Protein AF-A0A226EAI6-F1 (afdb_monomer_lite)

pLDDT: mean 79.26, std 20.8, range [24.98, 97.44]

Foldseek 3Di:
DDDDDCPDPVPPPPPDDDDDDPDDDDPFDFDPAFDEFQDFDDQPGHHRAPQWGQDPRGTHHHPQWDWFDDDPDTHTHGQAAWAFEEEEQAPQLKHADCVQVPDPPQDQQLAPGPGIDHLLSVLVNVLCVVNVRHDNHGYHYFHDCFDWDVVDVVIATDDGPQNCQQVVVGAKYRDFDWVVNVVPVVSVVFWDWAPFLDAAPVVRITGTIIGGPPHPNRSSRNVSSVVCVVVCVSVVSCCCRQPVVVVRDDPVSHPDDGHPPDDDDDD

Organism: Folsomia candida (NCBI:txid158441)

Structure (mmCIF, N/CA/C/O backbone):
data_AF-A0A226EAI6-F1
#
_entry.id   AF-A0A226EAI6-F1
#
loop_
_atom_site.group_PDB
_atom_site.id
_atom_site.type_symbol
_atom_site.label_atom_id
_atom_site.label_alt_id
_atom_site.label_comp_id
_atom_site.label_asym_id
_atom_site.label_entity_id
_atom_site.label_seq_id
_atom_site.pdbx_PDB_ins_code
_atom_site.Cartn_x
_atom_site.Cartn_y
_atom_site.Cartn_z
_atom_site.occupancy
_atom_site.B_iso_or_equiv
_atom_site.auth_seq_id
_atom_site.auth_comp_id
_atom_site.auth_asym_id
_atom_site.auth_atom_id
_atom_site.pdbx_PDB_model_num
ATOM 1 N N . MET A 1 1 ? 20.205 -29.102 22.471 1.00 30.33 1 MET A N 1
ATOM 2 C CA . MET A 1 1 ? 20.890 -27.811 22.258 1.00 30.33 1 MET A CA 1
ATOM 3 C C . MET A 1 1 ? 19.905 -26.909 21.544 1.00 30.33 1 MET A C 1
ATOM 5 O O . MET A 1 1 ? 19.636 -27.092 20.364 1.00 30.33 1 MET A O 1
ATOM 9 N N . GLU A 1 2 ? 19.236 -26.077 22.331 1.00 27.36 2 GLU A N 1
ATOM 10 C CA . GLU A 1 2 ? 18.160 -25.187 21.911 1.00 27.36 2 GLU A CA 1
ATOM 11 C C . GLU A 1 2 ? 18.764 -24.004 21.153 1.00 27.36 2 GLU A C 1
ATOM 13 O O . GLU A 1 2 ? 19.526 -23.221 21.717 1.00 27.36 2 GLU A O 1
ATOM 18 N N . HIS A 1 3 ? 18.457 -23.878 19.863 1.00 25.17 3 HIS A N 1
ATOM 19 C CA . HIS A 1 3 ? 18.824 -22.685 19.112 1.00 25.17 3 HIS A CA 1
ATOM 20 C C . HIS A 1 3 ? 17.727 -21.641 19.282 1.00 25.17 3 HIS A C 1
ATOM 22 O O . HIS A 1 3 ? 16.659 -21.711 18.675 1.00 25.17 3 HIS A O 1
ATOM 28 N N . PHE A 1 4 ? 18.026 -20.687 20.162 1.00 24.98 4 PHE A N 1
ATOM 29 C CA . PHE A 1 4 ? 17.274 -19.465 20.369 1.00 24.98 4 PHE A CA 1
ATOM 30 C C . PHE A 1 4 ? 17.066 -18.727 19.047 1.00 24.98 4 PHE A C 1
ATOM 32 O O . PHE A 1 4 ? 18.003 -18.405 18.317 1.00 24.98 4 PHE A O 1
ATOM 39 N N . ILE A 1 5 ? 15.802 -18.425 18.782 1.00 29.22 5 ILE A N 1
ATOM 40 C CA . ILE A 1 5 ? 15.377 -17.467 17.779 1.00 29.22 5 ILE A CA 1
ATOM 41 C C . ILE A 1 5 ? 15.732 -16.075 18.312 1.00 29.22 5 ILE A C 1
ATOM 43 O O . ILE A 1 5 ? 14.998 -15.496 19.108 1.00 29.22 5 ILE A O 1
ATOM 47 N N . THR A 1 6 ? 16.859 -15.519 17.882 1.00 25.62 6 THR A N 1
ATOM 48 C CA . THR A 1 6 ? 17.166 -14.096 18.061 1.00 25.62 6 THR A CA 1
ATOM 49 C C . THR A 1 6 ? 16.571 -13.303 16.896 1.00 25.62 6 THR A C 1
ATOM 51 O O . THR A 1 6 ? 17.269 -12.892 15.974 1.00 25.62 6 THR A O 1
ATOM 54 N N . PHE A 1 7 ? 15.254 -13.067 16.924 1.00 36.88 7 PHE A N 1
ATOM 55 C CA . PHE A 1 7 ? 14.676 -11.960 16.157 1.00 36.88 7 PHE A CA 1
ATOM 56 C C . PHE A 1 7 ? 14.885 -10.688 16.967 1.00 36.88 7 PHE A C 1
ATOM 58 O O . PHE A 1 7 ? 14.304 -10.505 18.034 1.00 36.88 7 PHE A O 1
ATOM 65 N N . SER A 1 8 ? 15.797 -9.855 16.474 1.00 30.98 8 SER A N 1
ATOM 66 C CA . SER A 1 8 ? 16.205 -8.607 17.100 1.00 30.98 8 SER A CA 1
ATOM 67 C C . SER A 1 8 ? 14.991 -7.764 17.502 1.00 30.98 8 SER A C 1
ATOM 69 O O . SER A 1 8 ? 14.222 -7.288 16.669 1.00 30.98 8 SER A O 1
ATOM 71 N N . THR A 1 9 ? 14.872 -7.541 18.805 1.00 28.88 9 THR A N 1
ATOM 72 C CA . THR A 1 9 ? 13.974 -6.624 19.519 1.00 28.88 9 THR A CA 1
ATOM 73 C C . THR A 1 9 ? 14.183 -5.142 19.158 1.00 28.88 9 THR A C 1
ATOM 75 O O . THR A 1 9 ? 13.641 -4.255 19.812 1.00 28.88 9 THR A O 1
ATOM 78 N N . VAL A 1 10 ? 14.906 -4.840 18.076 1.00 29.89 10 VAL A N 1
ATOM 79 C CA . VAL A 1 10 ? 15.193 -3.483 17.575 1.00 29.89 10 VAL A CA 1
ATOM 80 C C . VAL A 1 10 ? 14.072 -2.951 16.656 1.00 29.89 10 VAL A C 1
ATOM 82 O O . VAL A 1 10 ? 14.220 -1.937 15.988 1.00 29.89 10 VAL A O 1
ATOM 85 N N . PHE A 1 11 ? 12.891 -3.576 16.652 1.00 35.66 11 PHE A N 1
ATOM 86 C CA . PHE A 1 11 ? 11.717 -3.063 15.928 1.00 35.66 11 PHE A CA 1
ATOM 87 C C . PHE A 1 11 ? 11.021 -1.870 16.613 1.00 35.66 11 PHE A C 1
ATOM 89 O O . PHE A 1 11 ? 10.178 -1.224 15.996 1.00 35.66 11 PHE A O 1
ATOM 96 N N . LEU A 1 12 ? 11.363 -1.549 17.867 1.00 30.58 12 LEU A N 1
ATOM 97 C CA . LEU A 1 12 ? 10.628 -0.562 18.674 1.00 30.58 12 LEU A CA 1
ATOM 98 C C . LEU A 1 12 ? 11.310 0.809 18.844 1.00 30.58 12 LEU A C 1
ATOM 100 O O . LEU A 1 12 ? 10.684 1.704 19.400 1.00 30.58 12 LEU A O 1
ATOM 104 N N . LEU A 1 13 ? 12.548 1.016 18.372 1.00 26.67 13 LEU A N 1
ATOM 105 C CA . LEU A 1 13 ? 13.331 2.218 18.729 1.00 26.67 13 LEU A CA 1
ATOM 106 C C . LEU A 1 13 ? 13.672 3.190 17.583 1.00 26.67 13 LEU A C 1
ATOM 108 O O . LEU A 1 13 ? 14.304 4.205 17.847 1.00 26.67 13 LEU A O 1
ATOM 112 N N . ILE A 1 14 ? 13.216 2.964 16.342 1.00 31.98 14 ILE A N 1
ATOM 113 C CA . ILE A 1 14 ? 13.466 3.898 15.211 1.00 31.98 14 ILE A CA 1
ATOM 114 C C . ILE A 1 14 ? 12.216 4.727 14.831 1.00 31.98 14 ILE A C 1
ATOM 116 O O . ILE A 1 14 ? 12.216 5.463 13.854 1.00 31.98 14 ILE A O 1
ATOM 120 N N . PHE A 1 15 ? 11.149 4.695 15.633 1.00 34.84 15 PHE A N 1
ATOM 121 C CA . PHE A 1 15 ? 10.010 5.614 15.479 1.00 34.84 15 PHE A CA 1
ATOM 122 C C . PHE A 1 15 ? 9.953 6.619 16.629 1.00 34.84 15 PHE A C 1
ATOM 124 O O . PHE A 1 15 ? 8.983 6.705 17.378 1.00 34.84 15 PHE A O 1
ATOM 131 N N . GLY A 1 16 ? 11.028 7.391 16.768 1.00 28.22 16 GLY A N 1
ATOM 132 C CA . GLY A 1 16 ? 11.035 8.627 17.532 1.00 28.22 16 GLY A CA 1
ATOM 133 C C . GLY A 1 16 ? 11.386 9.782 16.605 1.00 28.22 16 GLY A C 1
ATOM 134 O O . GLY A 1 16 ? 12.533 9.860 16.188 1.00 28.22 16 GLY A O 1
ATOM 135 N N . LEU A 1 17 ? 10.415 10.683 16.380 1.00 32.59 17 LEU A N 1
ATOM 136 C CA . LEU A 1 17 ? 10.585 12.052 15.854 1.00 32.59 17 LEU A CA 1
ATOM 137 C C . LEU A 1 17 ? 10.930 12.089 14.342 1.00 32.59 17 LEU A C 1
ATOM 139 O O . LEU A 1 17 ? 11.822 11.402 13.886 1.00 32.59 17 LEU A O 1
ATOM 143 N N . GLN A 1 18 ? 10.291 12.838 13.448 1.00 29.86 18 GLN A N 1
ATOM 144 C CA . GLN A 1 18 ? 9.511 14.063 13.538 1.00 29.86 18 GLN A CA 1
ATOM 145 C C . GLN A 1 18 ? 8.450 14.012 12.424 1.00 29.86 18 GLN A C 1
ATOM 147 O O . GLN A 1 18 ? 8.785 13.848 11.255 1.00 29.86 18 GLN A O 1
ATOM 152 N N . TYR A 1 19 ? 7.176 14.175 12.769 1.00 31.11 19 TYR A N 1
ATOM 153 C CA . TYR A 1 19 ? 6.174 14.627 11.805 1.00 31.11 19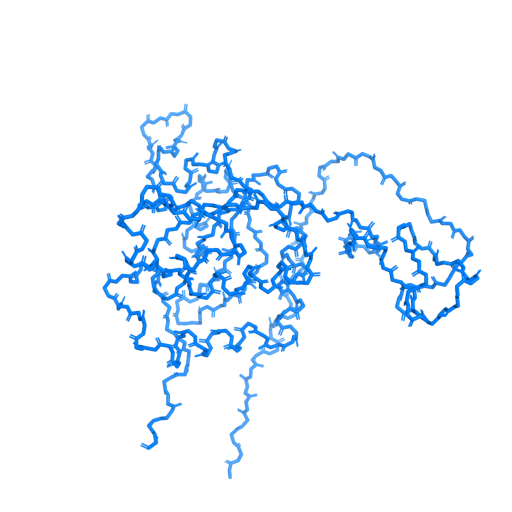 TYR A CA 1
ATOM 154 C C . TYR A 1 19 ? 5.760 16.027 12.245 1.00 31.11 19 TYR A C 1
ATOM 156 O O . TYR A 1 19 ? 4.926 16.190 13.138 1.00 31.11 19 TYR A O 1
ATOM 164 N N . GLU A 1 20 ? 6.415 17.035 11.669 1.00 27.14 20 GLU A N 1
ATOM 165 C CA . GLU A 1 20 ? 5.961 18.418 11.758 1.00 27.14 20 GLU A CA 1
ATOM 166 C C . GLU A 1 20 ? 4.639 18.539 10.999 1.00 27.14 20 GLU A C 1
ATOM 168 O O . GLU A 1 20 ? 4.519 18.219 9.816 1.00 27.14 20 GLU A O 1
ATOM 173 N N . ALA A 1 21 ? 3.610 18.940 11.736 1.00 28.70 21 ALA A N 1
ATOM 174 C CA . ALA A 1 21 ? 2.286 19.191 11.213 1.00 28.70 21 ALA A CA 1
ATOM 175 C C . ALA A 1 21 ? 2.267 20.552 10.502 1.00 28.70 21 ALA A C 1
ATOM 177 O O . ALA A 1 21 ? 2.277 21.586 11.165 1.00 28.70 21 ALA A O 1
ATOM 178 N N . ALA A 1 22 ? 2.151 20.558 9.174 1.00 27.50 22 ALA A N 1
ATOM 179 C CA . ALA A 1 22 ? 1.562 21.688 8.458 1.00 27.50 22 ALA A CA 1
ATOM 180 C C . ALA A 1 22 ? 0.027 21.530 8.489 1.00 27.50 22 ALA A C 1
ATOM 182 O O . ALA A 1 22 ? -0.506 20.443 8.266 1.00 27.50 22 ALA A O 1
ATOM 183 N N . GLY A 1 23 ? -0.667 22.584 8.920 1.00 27.70 23 GLY A N 1
ATOM 184 C CA . GLY A 1 23 ? -2.014 22.524 9.486 1.00 27.70 23 GLY A CA 1
ATOM 185 C C . GLY A 1 23 ? -3.193 22.423 8.512 1.00 27.70 23 GLY A C 1
ATOM 186 O O . GLY A 1 23 ? -3.109 22.784 7.348 1.00 27.70 23 GLY A O 1
ATOM 187 N N . SER A 1 24 ? -4.333 22.001 9.067 1.00 28.77 24 SER A N 1
ATOM 188 C CA . SER A 1 24 ? -5.682 22.488 8.739 1.00 28.77 24 SER A CA 1
ATOM 189 C C . SER A 1 24 ? -6.649 22.048 9.862 1.00 28.77 24 SER A C 1
ATOM 191 O O . SER A 1 24 ? -6.391 21.015 10.503 1.00 28.77 24 SER A O 1
ATOM 193 N N . PRO A 1 25 ? -7.684 22.841 10.214 1.00 37.97 25 PRO A N 1
ATOM 194 C CA . PRO A 1 25 ? -8.327 22.791 11.515 1.00 37.97 25 PRO A CA 1
ATOM 195 C C . PRO A 1 25 ? -9.525 21.845 11.498 1.00 37.97 25 PRO A C 1
ATOM 197 O O . PRO A 1 25 ? -10.523 22.109 10.852 1.00 37.97 25 PRO A O 1
ATOM 200 N N . ASN A 1 26 ? -9.453 20.787 12.297 1.00 34.00 26 ASN A N 1
ATOM 201 C CA . ASN A 1 26 ? -10.629 20.196 12.925 1.00 34.00 26 ASN A CA 1
ATOM 202 C C . ASN A 1 26 ? -10.200 19.800 14.337 1.00 34.00 26 ASN A C 1
ATOM 204 O O . ASN A 1 26 ? -9.589 18.753 14.558 1.00 34.00 26 ASN A O 1
ATOM 208 N N . LYS A 1 27 ? -10.426 20.710 15.294 1.00 36.16 27 LYS A N 1
ATOM 209 C CA . LYS A 1 27 ? -10.322 20.403 16.724 1.00 36.16 27 LYS A CA 1
ATOM 210 C C . LYS A 1 27 ? -11.382 19.345 17.024 1.00 36.16 27 LYS A C 1
ATOM 212 O O . LYS A 1 27 ? -12.566 19.658 17.029 1.00 36.16 27 LYS A O 1
ATOM 217 N N . ALA A 1 28 ? -10.957 18.110 17.266 1.00 40.62 28 ALA A N 1
ATOM 218 C CA . ALA A 1 28 ? -11.823 17.100 17.853 1.00 40.62 28 ALA A CA 1
ATOM 219 C C . ALA A 1 28 ? -12.162 17.527 19.289 1.00 40.62 28 ALA A C 1
ATOM 221 O O . ALA A 1 28 ? -11.278 17.711 20.128 1.00 40.62 28 ALA A O 1
ATOM 222 N N . THR A 1 29 ? -13.447 17.733 19.554 1.00 43.38 29 THR A N 1
ATOM 223 C CA . THR A 1 29 ? -13.981 18.078 20.870 1.00 43.38 29 THR A CA 1
ATOM 224 C C . THR A 1 29 ? -14.086 16.800 21.699 1.00 43.38 29 THR A C 1
ATOM 226 O O . THR A 1 29 ? -14.886 15.918 21.392 1.00 43.38 29 THR A O 1
ATOM 229 N N . VAL A 1 30 ? -13.282 16.686 22.758 1.00 50.69 30 VAL A N 1
ATOM 230 C CA . VAL A 1 30 ? -13.501 15.685 23.811 1.00 50.69 30 VAL A CA 1
ATOM 231 C C . VAL A 1 30 ? -14.852 15.998 24.448 1.00 50.69 30 VAL A C 1
ATOM 233 O O . VAL A 1 30 ? -15.017 17.063 25.042 1.00 50.69 30 VAL A O 1
ATOM 236 N N . THR A 1 31 ? -15.835 15.105 24.332 1.00 50.84 31 THR A N 1
ATOM 237 C CA . THR A 1 31 ? -17.042 15.228 25.153 1.00 50.84 31 THR A CA 1
ATOM 238 C C . THR A 1 31 ? -16.723 14.657 26.528 1.00 50.84 31 THR A C 1
ATOM 240 O O . THR A 1 31 ? -16.490 13.456 26.648 1.00 50.84 31 THR A O 1
ATOM 243 N N . ASN A 1 32 ? -16.668 15.503 27.558 1.00 51.69 32 ASN A N 1
ATOM 244 C CA . ASN A 1 32 ? -16.527 15.041 28.940 1.00 51.69 32 ASN A CA 1
ATOM 245 C C . ASN A 1 32 ? -17.659 14.045 29.271 1.00 51.69 32 ASN A C 1
ATOM 247 O O . ASN A 1 32 ? -18.829 14.362 29.058 1.00 51.69 32 ASN A O 1
ATOM 251 N N . GLY A 1 33 ? -17.299 12.856 29.772 1.00 67.06 33 GLY A N 1
ATOM 252 C CA . GLY A 1 33 ? -18.226 11.784 30.166 1.00 67.06 33 GLY A CA 1
ATOM 253 C C . GLY A 1 33 ? -18.541 10.774 29.052 1.00 67.06 33 GLY A C 1
ATOM 254 O O . GLY A 1 33 ? -19.491 10.957 28.292 1.00 67.06 33 GLY A O 1
ATOM 255 N N . GLY A 1 34 ? -17.761 9.689 28.977 1.00 81.56 34 GLY A N 1
ATOM 256 C CA . GLY A 1 34 ? -18.007 8.544 28.095 1.00 81.56 34 GLY A CA 1
ATOM 257 C C . GLY A 1 34 ? -17.008 7.404 28.321 1.00 81.56 34 GLY A C 1
ATOM 258 O O . GLY A 1 34 ? -15.951 7.624 28.914 1.00 81.56 34 GLY A O 1
ATOM 259 N N . ILE A 1 35 ? -17.347 6.202 27.851 1.00 86.31 35 ILE A N 1
ATOM 260 C CA . ILE A 1 35 ? -16.508 4.996 27.945 1.00 86.31 35 ILE A CA 1
ATOM 261 C C . ILE A 1 35 ? -15.336 5.100 26.957 1.00 86.31 35 ILE A C 1
ATOM 263 O O . ILE A 1 35 ? -15.514 5.533 25.812 1.00 86.31 35 ILE A O 1
ATOM 267 N N . ASP A 1 36 ? -14.131 4.753 27.415 1.00 87.38 36 ASP A N 1
ATOM 268 C CA . ASP A 1 36 ? -12.907 4.810 26.612 1.00 87.38 36 ASP A CA 1
ATOM 269 C C . ASP A 1 36 ? -12.913 3.792 25.452 1.00 87.38 36 ASP A C 1
ATOM 271 O O . ASP A 1 36 ? -13.692 2.840 25.411 1.00 87.38 36 ASP A O 1
ATOM 275 N N . TYR A 1 37 ? -12.059 4.021 24.453 1.00 86.44 37 TYR A N 1
ATOM 276 C CA . TYR A 1 37 ? -11.940 3.123 23.303 1.00 86.44 37 TYR A CA 1
ATOM 277 C C . TYR A 1 37 ? -11.461 1.732 23.738 1.00 86.44 37 TYR A C 1
ATOM 279 O O . TYR A 1 37 ? -10.566 1.623 24.572 1.00 86.44 37 TYR A O 1
ATOM 287 N N . ASN A 1 38 ? -11.999 0.684 23.111 1.00 88.94 38 ASN A N 1
ATOM 288 C CA . ASN A 1 38 ? -11.734 -0.725 23.406 1.00 88.94 38 ASN A CA 1
ATOM 289 C C . ASN A 1 38 ? -12.187 -1.192 24.807 1.00 88.94 38 ASN A C 1
ATOM 291 O O . ASN A 1 38 ? -11.904 -2.324 25.194 1.00 88.94 38 ASN A O 1
ATOM 295 N N . GLU A 1 39 ? -12.928 -0.358 25.540 1.00 91.69 39 GLU A N 1
ATOM 296 C CA . GLU A 1 39 ? -13.562 -0.734 26.803 1.00 91.69 39 GLU A CA 1
ATOM 297 C C . GLU A 1 39 ? -14.986 -1.258 26.587 1.00 91.69 39 GLU A C 1
ATOM 299 O O . GLU A 1 39 ? -15.643 -0.966 25.580 1.00 91.69 39 GLU A O 1
ATOM 304 N N . ARG A 1 40 ? -15.464 -2.059 27.547 1.00 93.94 40 ARG A N 1
ATOM 305 C CA . ARG A 1 40 ? -16.801 -2.669 27.499 1.00 93.94 40 ARG A CA 1
ATOM 306 C C . ARG A 1 40 ? -17.897 -1.618 27.610 1.00 93.94 40 ARG A C 1
ATOM 308 O O . ARG A 1 40 ? -17.808 -0.716 28.435 1.00 93.94 40 ARG A O 1
ATOM 315 N N . CYS A 1 41 ? -18.962 -1.796 26.843 1.00 93.81 41 CYS A N 1
ATOM 316 C CA . CYS A 1 41 ? -20.117 -0.909 26.818 1.00 93.81 41 CYS A CA 1
ATOM 317 C C . CYS A 1 41 ? -21.407 -1.678 26.519 1.00 93.81 41 CYS A C 1
ATOM 319 O O . CYS A 1 41 ? -21.404 -2.842 26.114 1.00 93.81 41 CYS A O 1
ATOM 321 N N . THR A 1 42 ? -22.526 -0.985 26.664 1.00 92.94 42 THR A N 1
ATOM 322 C CA . THR A 1 42 ? -23.852 -1.376 26.197 1.00 92.94 42 THR A CA 1
ATOM 323 C C . THR A 1 42 ? -24.354 -0.381 25.149 1.00 92.94 42 THR A C 1
ATOM 325 O O . THR A 1 42 ? -23.849 0.734 25.038 1.00 92.94 42 THR A O 1
ATOM 328 N N . LEU A 1 43 ? -25.397 -0.741 24.394 1.00 89.06 43 LEU A N 1
ATOM 329 C CA . LEU A 1 43 ? -25.986 0.135 23.364 1.00 89.06 43 LEU A CA 1
ATOM 330 C C . LEU A 1 43 ? -26.530 1.473 23.906 1.00 89.06 43 LEU A C 1
ATOM 332 O O . LEU A 1 43 ? -26.800 2.379 23.123 1.00 89.06 43 LEU A O 1
ATOM 336 N N . LYS A 1 44 ? -26.719 1.594 25.227 1.00 88.31 44 LYS A N 1
ATOM 337 C CA . LYS A 1 44 ? -27.159 2.831 25.890 1.00 88.31 44 LYS A CA 1
ATOM 338 C C . LYS A 1 44 ? -25.990 3.720 26.320 1.00 88.31 44 LYS A C 1
ATOM 340 O O . LYS A 1 44 ? -26.212 4.889 26.628 1.00 88.31 44 LYS A O 1
ATOM 345 N N . ASP A 1 45 ? -24.776 3.177 26.362 1.00 89.56 45 ASP A N 1
ATOM 346 C CA . ASP A 1 45 ? -23.600 3.908 26.806 1.00 89.56 45 ASP A CA 1
ATOM 347 C C . ASP A 1 45 ? -23.066 4.824 25.708 1.00 89.56 45 ASP A C 1
ATOM 349 O O . ASP A 1 45 ? -23.081 4.509 24.515 1.00 89.56 45 ASP A O 1
ATOM 353 N N . LYS A 1 46 ? -22.537 5.971 26.132 1.00 90.38 46 LYS A N 1
ATOM 354 C CA . LYS A 1 46 ? -21.861 6.909 25.244 1.00 90.38 46 LYS A CA 1
ATOM 355 C C . LYS A 1 46 ? -20.364 6.619 25.238 1.00 90.38 46 LYS A C 1
ATOM 357 O O . LYS A 1 46 ? -19.712 6.687 26.279 1.00 90.38 46 LYS A O 1
ATOM 362 N N . CYS A 1 47 ? -19.808 6.357 24.062 1.00 89.50 47 CYS A N 1
ATOM 363 C CA . CYS A 1 47 ? -18.363 6.271 23.887 1.00 89.50 47 CYS A CA 1
ATOM 364 C C . CYS A 1 47 ? -17.743 7.677 23.852 1.00 89.50 47 CYS A C 1
ATOM 366 O O . CYS A 1 47 ? -18.335 8.631 23.343 1.00 89.50 47 CYS A O 1
ATOM 368 N N . LYS A 1 48 ? -16.555 7.816 24.442 1.00 87.44 48 LYS A N 1
ATOM 369 C CA . LYS A 1 48 ? -15.905 9.106 24.724 1.00 87.44 48 LYS A CA 1
ATOM 370 C C . LYS A 1 48 ? -15.457 9.871 23.477 1.00 87.44 48 LYS A C 1
ATOM 372 O O . LYS A 1 48 ? -15.386 11.100 23.507 1.00 87.44 48 LYS A O 1
ATOM 377 N N . TYR A 1 49 ? -15.114 9.158 22.406 1.00 84.38 49 TYR A N 1
ATOM 378 C CA . TYR A 1 49 ? -14.461 9.725 21.226 1.00 84.38 49 TYR A CA 1
ATOM 379 C C . TYR A 1 49 ? -15.447 9.955 20.076 1.00 84.38 49 TYR A C 1
ATOM 381 O O . TYR A 1 49 ? -16.415 9.218 19.894 1.00 84.38 49 TYR A O 1
ATOM 389 N N . THR A 1 50 ? -15.196 10.974 19.259 1.00 86.25 50 THR A N 1
ATOM 390 C CA . THR A 1 50 ? -15.997 11.236 18.056 1.00 86.25 50 THR A CA 1
ATOM 391 C C . THR A 1 50 ? -15.935 10.042 17.100 1.00 86.25 50 THR A C 1
ATOM 393 O O . THR A 1 50 ? -14.900 9.380 17.008 1.00 86.25 50 THR A O 1
ATOM 396 N N . ASN A 1 51 ? -17.040 9.767 16.399 1.00 90.88 51 ASN A N 1
ATOM 397 C CA . ASN A 1 51 ? -17.186 8.635 15.474 1.00 90.88 51 ASN A CA 1
ATOM 398 C C . ASN A 1 51 ? -16.915 7.266 16.125 1.00 90.88 51 ASN A C 1
ATOM 400 O O . ASN A 1 51 ? -16.463 6.333 15.462 1.00 90.88 51 ASN A O 1
ATOM 404 N N . THR A 1 52 ? -17.189 7.140 17.428 1.00 91.25 52 THR A N 1
ATOM 405 C CA . THR A 1 52 ? -17.227 5.851 18.127 1.00 91.25 52 THR A CA 1
ATOM 406 C C . THR A 1 52 ? -18.641 5.500 18.563 1.00 91.25 52 THR A C 1
ATOM 408 O O . THR A 1 52 ? -19.482 6.371 18.790 1.00 91.25 52 THR A O 1
ATOM 411 N N . SER A 1 53 ? -18.911 4.205 18.668 1.00 92.94 53 SER A N 1
ATOM 412 C CA . SER A 1 53 ? -20.169 3.663 19.176 1.00 92.94 53 SER A CA 1
ATOM 413 C C . SER A 1 53 ? -19.929 2.323 19.856 1.00 92.94 53 SER A C 1
ATOM 415 O O . SER A 1 53 ? -18.915 1.668 19.609 1.00 92.94 53 SER A O 1
ATOM 417 N N . CYS A 1 54 ? -20.880 1.902 20.688 1.00 93.44 54 CYS A N 1
ATOM 418 C CA . CYS A 1 54 ? -20.857 0.563 21.246 1.00 93.44 54 CYS A CA 1
ATOM 419 C C . CYS A 1 54 ? -21.236 -0.458 20.169 1.00 93.44 54 CYS A C 1
ATOM 421 O O . CYS A 1 54 ? -22.392 -0.516 19.752 1.00 93.44 54 CYS A O 1
ATOM 423 N N . ILE A 1 55 ? -20.266 -1.239 19.702 1.00 92.62 55 ILE A N 1
ATOM 424 C CA . ILE A 1 55 ? -20.452 -2.274 18.679 1.00 92.62 55 ILE A CA 1
ATOM 425 C C . ILE A 1 55 ? -19.933 -3.575 19.278 1.00 92.62 55 ILE A C 1
ATOM 427 O O . ILE A 1 55 ? -18.810 -3.610 19.778 1.00 92.62 55 ILE A O 1
ATOM 431 N N . ASP A 1 56 ? -20.759 -4.619 19.271 1.00 93.69 56 ASP A N 1
ATOM 432 C CA . ASP A 1 56 ? -20.442 -5.927 19.864 1.00 93.69 56 ASP A CA 1
ATOM 433 C C . ASP A 1 56 ? -19.991 -5.846 21.336 1.00 93.69 56 ASP A C 1
ATOM 435 O O . ASP A 1 56 ? -19.136 -6.597 21.801 1.00 93.69 56 ASP A O 1
ATOM 439 N N . GLY A 1 57 ? -20.574 -4.905 22.088 1.00 93.56 57 GLY A N 1
ATOM 440 C CA . GLY A 1 57 ? -20.295 -4.707 23.512 1.00 93.56 57 GLY A CA 1
ATOM 441 C C . GLY A 1 57 ? -18.977 -3.990 23.819 1.00 93.56 57 GLY A C 1
ATOM 442 O O . GLY A 1 57 ? -18.551 -3.989 24.975 1.00 93.56 57 GLY A O 1
ATOM 443 N N . ILE A 1 58 ? -18.324 -3.389 22.818 1.00 94.38 58 ILE A N 1
ATOM 444 C CA . ILE A 1 58 ? -17.066 -2.647 22.973 1.00 94.38 58 ILE A CA 1
ATOM 445 C C . ILE A 1 58 ? -17.167 -1.276 22.291 1.00 94.38 58 ILE A C 1
ATOM 447 O O . ILE A 1 58 ? -17.741 -1.143 21.208 1.00 94.38 58 ILE A O 1
ATOM 451 N N . CYS A 1 59 ? -16.613 -0.238 22.922 1.00 91.25 59 CYS A N 1
ATOM 452 C CA . CYS A 1 59 ? -16.516 1.085 22.314 1.00 91.25 59 CYS A CA 1
ATOM 453 C C . CYS A 1 59 ? -15.457 1.073 21.211 1.00 91.25 59 CYS A C 1
ATOM 455 O O . CYS A 1 59 ? -14.260 1.020 21.489 1.00 91.25 59 CYS A O 1
ATOM 457 N N . GLN A 1 60 ? -15.891 1.145 19.955 1.00 92.50 60 GLN A N 1
ATOM 458 C CA . GLN A 1 60 ? -15.003 1.117 18.793 1.00 92.50 60 GLN A CA 1
ATOM 459 C C . GLN A 1 60 ? -15.439 2.105 17.706 1.00 92.50 60 GLN A C 1
ATOM 461 O O . GLN A 1 60 ? -16.478 2.758 17.832 1.00 92.50 60 GLN A O 1
ATOM 466 N N . CYS A 1 61 ? -14.614 2.282 16.669 1.00 91.88 61 CYS A N 1
ATOM 467 C CA . CYS A 1 61 ? -14.928 3.197 15.575 1.00 91.88 61 CYS A CA 1
ATOM 468 C C . CYS A 1 61 ? -16.205 2.748 14.859 1.00 91.88 61 CYS A C 1
ATOM 470 O O . CYS A 1 61 ? -16.430 1.556 14.653 1.00 91.88 61 CYS A O 1
ATOM 472 N N . GLN A 1 62 ? -17.034 3.715 14.478 1.00 92.81 62 GLN A N 1
ATOM 473 C CA . GLN A 1 62 ? -18.221 3.467 13.670 1.00 92.81 62 GLN A CA 1
ATOM 474 C C . GLN A 1 62 ? -17.841 2.871 12.303 1.00 92.81 62 GLN A C 1
ATOM 476 O O . GLN A 1 62 ? -16.725 3.097 11.823 1.00 92.81 62 GLN A O 1
ATOM 481 N N . PRO A 1 63 ? -18.760 2.148 11.633 1.00 90.62 63 PRO A N 1
ATOM 482 C CA . PRO A 1 63 ? -18.537 1.690 10.266 1.00 90.62 63 PRO A CA 1
ATOM 483 C C . PRO A 1 63 ? -18.068 2.831 9.349 1.00 90.62 63 PRO A C 1
ATOM 485 O O . PRO A 1 63 ? -18.542 3.963 9.452 1.00 90.62 63 PRO A O 1
ATOM 488 N N . GLY A 1 64 ? -17.103 2.539 8.474 1.00 91.44 64 GLY A N 1
ATOM 489 C CA . GLY A 1 64 ? -16.475 3.542 7.605 1.00 91.44 64 GLY A CA 1
ATOM 490 C C . GLY A 1 64 ? -15.397 4.397 8.281 1.00 91.44 64 GLY A C 1
ATOM 491 O O . GLY A 1 64 ? -14.841 5.270 7.624 1.00 91.44 64 GLY A O 1
ATOM 492 N N . HIS A 1 65 ? -15.070 4.146 9.554 1.00 92.94 65 HIS A N 1
ATOM 493 C CA . HIS A 1 65 ? -14.012 4.849 10.278 1.00 92.94 65 HIS A CA 1
ATOM 494 C C . HIS A 1 65 ? -12.956 3.885 10.828 1.00 92.94 65 HIS A C 1
ATOM 496 O O . HIS A 1 65 ? -13.256 2.754 11.206 1.00 92.94 65 HIS A O 1
ATOM 502 N N . ALA A 1 66 ? -11.715 4.358 10.926 1.00 90.25 66 ALA A N 1
ATOM 503 C CA . ALA A 1 66 ? -10.607 3.635 11.536 1.00 90.25 66 ALA A CA 1
ATOM 504 C C . ALA A 1 66 ? -9.826 4.524 12.510 1.00 90.25 66 ALA A C 1
ATOM 506 O O . ALA A 1 66 ? -9.873 5.755 12.459 1.00 90.25 66 ALA A O 1
ATOM 507 N N . ILE A 1 67 ? -9.096 3.878 13.418 1.00 87.06 67 ILE A N 1
ATOM 508 C CA . ILE A 1 67 ? -8.259 4.561 14.402 1.00 87.06 67 ILE A CA 1
ATOM 509 C C . ILE A 1 67 ? -7.163 5.349 13.682 1.00 87.06 67 ILE A C 1
ATOM 511 O O . ILE A 1 67 ? -6.353 4.775 12.959 1.00 87.06 67 ILE A O 1
ATOM 515 N N . ARG A 1 68 ? -7.062 6.644 13.971 1.00 85.69 68 ARG A N 1
ATOM 516 C CA . ARG A 1 68 ? -5.927 7.491 13.608 1.00 85.69 68 ARG A CA 1
ATOM 517 C C . ARG A 1 68 ? -5.302 8.042 14.885 1.00 85.69 68 ARG A C 1
ATOM 519 O O . ARG A 1 68 ? -5.985 8.583 15.752 1.00 85.69 68 ARG A O 1
ATOM 526 N N . LEU A 1 69 ? -3.986 7.912 15.002 1.00 74.12 69 LEU A N 1
ATOM 527 C CA . LEU A 1 69 ? -3.221 8.530 16.081 1.00 74.12 69 LEU A CA 1
ATOM 528 C C . LEU A 1 69 ? -2.643 9.851 15.577 1.00 74.12 69 LEU A C 1
ATOM 530 O O . LEU A 1 69 ? -1.928 9.880 14.576 1.00 74.12 69 LEU A O 1
ATOM 534 N N . ARG A 1 70 ? -2.949 10.953 16.266 1.00 68.69 70 ARG A N 1
ATOM 535 C CA . ARG A 1 70 ? -2.352 12.269 15.998 1.00 68.69 70 ARG A CA 1
ATOM 536 C C . ARG A 1 70 ? -1.644 12.742 17.264 1.00 68.69 70 ARG A C 1
ATOM 538 O O . ARG A 1 70 ? -2.265 13.259 18.191 1.00 68.69 70 ARG A O 1
ATOM 545 N N . GLY A 1 71 ? -0.335 12.501 17.335 1.00 70.88 71 GLY A N 1
ATOM 546 C CA . GLY A 1 71 ? 0.429 12.675 18.573 1.00 70.88 71 GLY A CA 1
ATOM 547 C C . GLY A 1 71 ? -0.043 11.693 19.650 1.00 70.88 71 GLY A C 1
ATOM 548 O O . GLY A 1 71 ? -0.069 10.490 19.417 1.00 70.88 71 GLY A O 1
ATOM 549 N N . LYS A 1 72 ? -0.440 12.202 20.823 1.00 64.69 72 LYS A N 1
ATOM 550 C CA . LYS A 1 72 ? -1.002 11.391 21.923 1.00 64.69 72 LYS A CA 1
ATOM 551 C C . LYS A 1 72 ? -2.531 11.254 21.872 1.00 64.69 72 LYS A C 1
ATOM 553 O O . LYS A 1 72 ? -3.115 10.692 22.792 1.00 64.69 72 LYS A O 1
ATOM 558 N N . GLN A 1 73 ? -3.189 11.810 20.853 1.00 67.69 73 GLN A N 1
ATOM 559 C CA . GLN A 1 73 ? -4.648 11.802 20.755 1.00 67.69 73 GLN A CA 1
ATOM 560 C C . GLN A 1 73 ? -5.145 10.679 19.846 1.00 67.69 73 GLN A C 1
ATOM 562 O O . GLN A 1 73 ? -4.663 10.500 18.725 1.00 67.69 73 GLN A O 1
ATOM 567 N N . PHE A 1 74 ? -6.137 9.957 20.362 1.00 74.19 74 PHE A N 1
ATOM 568 C CA . PHE A 1 74 ? -6.925 8.962 19.653 1.00 74.19 74 PHE A CA 1
ATOM 569 C C . PHE A 1 74 ? -8.112 9.638 18.960 1.00 74.19 74 PHE A C 1
ATOM 571 O O . PHE A 1 74 ? -8.838 10.407 19.595 1.00 74.19 74 PHE A O 1
ATOM 578 N N . LEU A 1 75 ? -8.333 9.331 17.682 1.00 84.81 75 LEU A N 1
ATOM 579 C CA . LEU A 1 75 ? -9.546 9.718 16.965 1.00 84.81 75 LEU A CA 1
ATOM 580 C C . LEU A 1 75 ? -9.945 8.648 15.943 1.00 84.81 75 LEU A C 1
ATOM 582 O O . LEU A 1 75 ? -9.084 7.980 15.375 1.00 84.81 75 LEU A O 1
ATOM 586 N N . CYS A 1 76 ? -11.244 8.504 15.689 1.00 89.50 76 CYS A N 1
ATOM 587 C CA . CYS A 1 76 ? -11.753 7.689 14.588 1.00 89.50 76 CYS A CA 1
ATOM 588 C C . CYS A 1 76 ? -11.921 8.578 13.350 1.00 89.50 76 CYS A C 1
ATOM 590 O O . CYS A 1 76 ? -12.788 9.455 13.313 1.00 89.50 76 CYS A O 1
ATOM 592 N N . ALA A 1 77 ? -11.051 8.377 12.363 1.00 89.94 77 ALA A N 1
ATOM 593 C CA . ALA A 1 77 ? -11.055 9.099 11.096 1.00 89.94 77 ALA A CA 1
ATOM 594 C C . ALA A 1 77 ? -11.801 8.299 10.030 1.00 89.94 77 ALA A C 1
ATOM 596 O O . ALA A 1 77 ? -11.778 7.070 10.051 1.00 89.94 77 ALA A O 1
ATOM 597 N N . GLU A 1 78 ? -12.438 9.004 9.100 1.00 93.50 78 GLU A N 1
ATOM 598 C CA . GLU A 1 78 ? -13.074 8.391 7.938 1.00 93.50 78 GLU A CA 1
ATOM 599 C C . GLU A 1 78 ? -12.046 7.620 7.104 1.00 93.50 78 GLU A C 1
ATOM 601 O O . GLU A 1 78 ? -10.910 8.068 6.910 1.00 93.50 78 GLU A O 1
ATOM 606 N N . ILE A 1 79 ? -12.456 6.448 6.627 1.00 94.62 79 ILE A N 1
ATOM 607 C CA . ILE A 1 79 ? -11.642 5.608 5.765 1.00 94.62 79 ILE A CA 1
ATOM 608 C C . ILE A 1 79 ? -11.666 6.172 4.342 1.00 94.62 79 ILE A C 1
ATOM 610 O O . ILE A 1 79 ? -12.693 6.179 3.666 1.00 94.62 79 ILE A O 1
ATOM 614 N N . ILE A 1 80 ? -10.502 6.594 3.865 1.00 95.12 80 ILE A N 1
ATOM 615 C CA . ILE A 1 80 ? -10.305 7.168 2.537 1.00 95.12 80 ILE A CA 1
ATOM 616 C C . ILE A 1 80 ? -10.206 6.042 1.508 1.00 95.12 80 ILE A C 1
ATOM 618 O O . ILE A 1 80 ? -9.377 5.135 1.655 1.00 95.12 80 ILE A O 1
ATOM 622 N N . GLN A 1 81 ? -11.034 6.129 0.464 1.00 95.75 81 GLN A N 1
ATOM 623 C CA . GLN A 1 81 ? -11.044 5.186 -0.652 1.00 95.75 81 GLN A CA 1
ATOM 624 C C . GLN A 1 81 ? -9.825 5.368 -1.565 1.00 95.75 81 GLN A C 1
ATOM 626 O O . GLN A 1 81 ? -9.416 6.485 -1.875 1.00 95.75 81 GLN A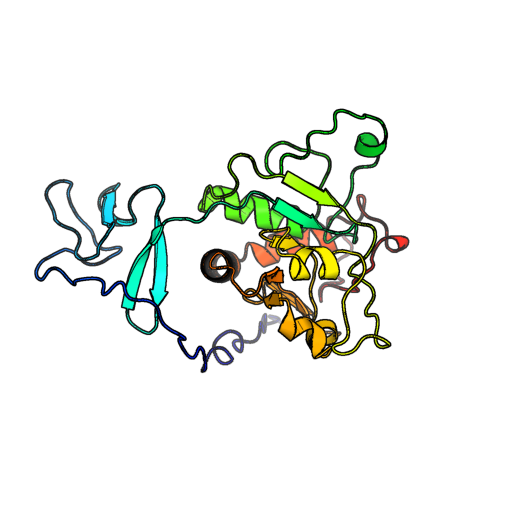 O 1
ATOM 631 N N . ILE A 1 82 ? -9.286 4.247 -2.025 1.00 96.19 82 ILE A N 1
ATOM 632 C CA . ILE A 1 82 ? -8.317 4.136 -3.108 1.00 96.19 82 ILE A CA 1
ATOM 633 C C . ILE A 1 82 ? -9.087 3.763 -4.365 1.00 96.19 82 ILE A C 1
ATOM 635 O O . ILE A 1 82 ? -9.848 2.796 -4.356 1.00 96.19 82 ILE A O 1
ATOM 639 N N . HIS A 1 83 ? -8.834 4.482 -5.450 1.00 96.06 83 HIS A N 1
ATOM 640 C CA . HIS A 1 83 ? -9.440 4.246 -6.756 1.00 96.06 83 HIS A CA 1
ATOM 641 C C . HIS A 1 83 ? -8.397 3.838 -7.793 1.00 96.06 83 HIS A C 1
ATOM 643 O O . HIS A 1 83 ? -8.665 2.981 -8.632 1.00 96.06 83 HIS A O 1
ATOM 649 N N . ASN A 1 84 ? -7.197 4.412 -7.726 1.00 97.12 84 ASN A N 1
ATOM 650 C CA . ASN A 1 84 ? -6.165 4.231 -8.737 1.00 97.12 84 ASN A CA 1
ATOM 651 C C . ASN A 1 84 ? -4.875 3.723 -8.096 1.00 97.12 84 ASN A C 1
ATOM 653 O O . ASN A 1 84 ? -4.249 4.412 -7.290 1.00 97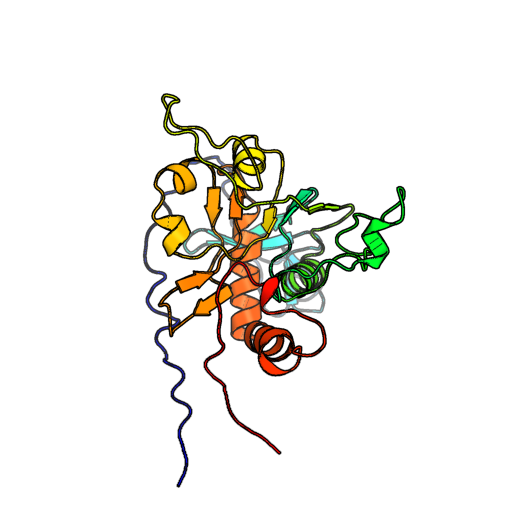.12 84 ASN A O 1
ATOM 657 N N . ILE A 1 85 ? -4.476 2.508 -8.466 1.00 97.25 85 ILE A N 1
ATOM 658 C CA . ILE A 1 85 ? -3.200 1.911 -8.085 1.00 97.25 85 ILE A CA 1
ATOM 659 C C . ILE A 1 85 ? -2.353 1.783 -9.345 1.00 97.25 85 ILE A C 1
ATOM 661 O O . ILE A 1 85 ? -2.789 1.194 -10.333 1.00 97.25 85 ILE A O 1
ATOM 665 N N . VAL A 1 86 ? -1.123 2.283 -9.302 1.00 96.69 86 VAL A N 1
ATOM 666 C CA . VAL A 1 86 ? -0.133 2.062 -10.360 1.00 96.69 86 VAL A CA 1
ATOM 667 C C . VAL A 1 86 ? 0.924 1.069 -9.893 1.00 96.69 86 VAL A C 1
ATOM 669 O O . VAL A 1 86 ? 1.351 1.108 -8.738 1.00 96.69 86 VAL A O 1
ATOM 672 N N . THR A 1 87 ? 1.357 0.169 -10.772 1.00 95.44 87 THR A N 1
ATOM 673 C CA . THR A 1 87 ? 2.349 -0.861 -10.444 1.00 95.44 87 THR A CA 1
ATOM 674 C C . THR A 1 87 ? 3.233 -1.233 -11.636 1.00 95.44 87 THR A C 1
ATOM 676 O O . THR A 1 87 ? 3.020 -0.753 -12.747 1.00 95.44 87 THR A O 1
ATOM 679 N N . ILE A 1 88 ? 4.232 -2.081 -11.400 1.00 93.69 88 ILE A N 1
ATOM 680 C CA . ILE A 1 88 ? 5.106 -2.692 -12.409 1.00 93.69 88 ILE A CA 1
ATOM 681 C C . ILE A 1 88 ? 5.152 -4.204 -12.172 1.00 93.69 88 ILE A C 1
ATOM 683 O O . ILE A 1 88 ? 5.017 -4.650 -11.035 1.00 93.69 88 ILE A O 1
ATOM 687 N N . GLU A 1 89 ? 5.370 -4.990 -13.225 1.00 92.50 89 GLU A N 1
ATOM 688 C CA . GLU A 1 89 ? 5.704 -6.410 -13.069 1.00 92.50 89 GLU A CA 1
ATOM 689 C C . GLU A 1 89 ? 7.096 -6.523 -12.428 1.00 92.50 89 GLU A C 1
ATOM 691 O O . GLU A 1 89 ? 8.081 -6.027 -12.973 1.00 92.50 89 GLU A O 1
ATOM 696 N N . ASP A 1 90 ? 7.170 -7.149 -11.256 1.00 92.00 90 ASP A N 1
ATOM 697 C CA . ASP A 1 90 ? 8.407 -7.339 -10.498 1.00 92.00 90 ASP A CA 1
ATOM 698 C C . ASP A 1 90 ? 8.264 -8.593 -9.636 1.00 92.00 90 ASP A C 1
ATOM 700 O O . ASP A 1 90 ? 7.618 -8.591 -8.591 1.00 92.00 90 ASP A O 1
ATOM 704 N N . HIS A 1 91 ? 8.807 -9.713 -10.090 1.00 91.38 91 HIS A N 1
ATOM 705 C CA . HIS A 1 91 ? 8.574 -11.001 -9.444 1.00 91.38 91 HIS A CA 1
ATOM 706 C C . HIS A 1 91 ? 9.381 -11.167 -8.138 1.00 91.38 91 HIS A C 1
ATOM 708 O O . HIS A 1 91 ? 10.565 -10.841 -8.126 1.00 91.38 91 HIS A O 1
ATOM 714 N N . PRO A 1 92 ? 8.822 -11.761 -7.061 1.00 91.69 92 PRO A N 1
ATOM 715 C CA . PRO A 1 92 ? 7.421 -12.133 -6.825 1.00 91.69 92 PRO A CA 1
ATOM 716 C C . PRO A 1 92 ? 6.607 -11.028 -6.114 1.00 91.69 92 PRO A C 1
ATOM 718 O O . PRO A 1 92 ? 5.560 -11.309 -5.527 1.00 91.69 92 PRO A O 1
ATOM 721 N N . TRP A 1 93 ? 7.076 -9.778 -6.128 1.00 92.56 93 TRP A N 1
ATOM 722 C CA . TRP A 1 93 ? 6.365 -8.635 -5.550 1.00 92.56 93 TRP A CA 1
ATOM 723 C C . TRP A 1 93 ? 5.008 -8.416 -6.216 1.00 92.56 93 TRP A C 1
ATOM 725 O O . TRP A 1 93 ? 3.993 -8.321 -5.524 1.00 92.56 93 TRP A O 1
ATOM 735 N N . VAL A 1 94 ? 5.004 -8.377 -7.547 1.00 93.38 94 VAL A N 1
ATOM 736 C CA . VAL A 1 94 ? 3.833 -8.262 -8.415 1.00 93.38 94 VAL A CA 1
ATOM 737 C C . VAL A 1 94 ? 4.068 -9.145 -9.635 1.00 93.38 94 VAL A C 1
ATOM 739 O O . VAL A 1 94 ? 5.037 -8.981 -10.374 1.00 93.38 94 VAL A O 1
ATOM 742 N N . ILE A 1 95 ? 3.180 -10.112 -9.817 1.00 91.38 95 ILE A N 1
ATOM 743 C CA . ILE A 1 95 ? 3.207 -11.104 -10.884 1.00 91.38 95 ILE A CA 1
ATOM 744 C C . ILE A 1 95 ? 1.995 -10.858 -11.765 1.00 91.38 95 ILE A C 1
ATOM 746 O O . ILE A 1 95 ? 0.850 -10.989 -11.313 1.00 91.38 95 ILE A O 1
ATOM 750 N N . LYS A 1 96 ? 2.266 -10.559 -13.032 1.00 88.12 96 LYS A N 1
ATOM 751 C CA . LYS A 1 96 ? 1.245 -10.433 -14.059 1.00 88.12 96 LYS A CA 1
ATOM 752 C C . LYS A 1 96 ? 0.877 -11.809 -14.603 1.00 88.12 96 LYS A C 1
ATOM 754 O O . LYS A 1 96 ? 1.742 -12.585 -15.006 1.00 88.12 96 LYS A O 1
ATOM 759 N N . ASN A 1 97 ? -0.416 -12.097 -14.675 1.00 85.12 97 ASN A N 1
ATOM 760 C CA . ASN A 1 97 ? -0.912 -13.280 -15.358 1.00 85.12 97 ASN A CA 1
ATOM 761 C C . ASN A 1 97 ? -0.975 -13.035 -16.875 1.00 85.12 97 ASN A C 1
ATOM 763 O O . ASN A 1 97 ? -1.729 -12.186 -17.357 1.00 85.12 97 ASN A O 1
ATOM 767 N N . GLU A 1 98 ? -0.204 -13.805 -17.640 1.00 75.25 98 GLU A N 1
ATOM 768 C CA . GLU A 1 98 ? -0.074 -13.658 -19.094 1.00 75.25 98 GLU A CA 1
ATOM 769 C C . GLU A 1 98 ? -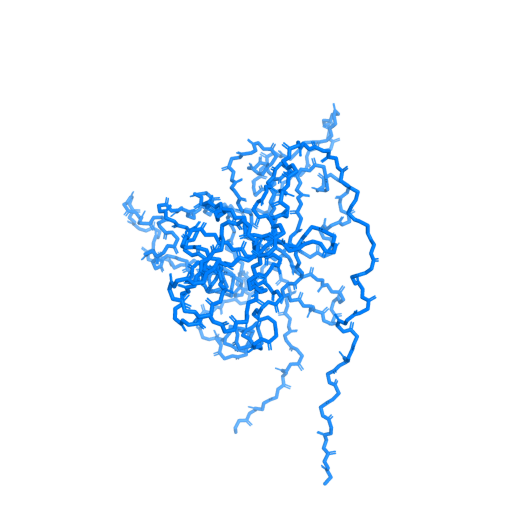1.386 -13.914 -19.852 1.00 75.25 98 GLU A C 1
ATOM 771 O O . GLU A 1 98 ? -1.571 -13.393 -20.953 1.00 75.25 98 GLU A O 1
ATOM 776 N N . THR A 1 99 ? -2.355 -14.632 -19.268 1.00 72.25 99 THR A N 1
ATOM 777 C CA . THR A 1 99 ? -3.686 -14.786 -19.883 1.00 72.25 99 THR A CA 1
ATOM 778 C C . THR A 1 99 ? -4.436 -13.459 -19.993 1.00 72.25 99 THR A C 1
ATOM 780 O O . THR A 1 99 ? -5.283 -13.309 -20.873 1.00 72.25 99 THR A O 1
ATOM 783 N N . CYS A 1 100 ? -4.090 -12.468 -19.168 1.00 73.88 100 CYS A N 1
ATOM 784 C CA . CYS A 1 100 ? -4.660 -11.126 -19.235 1.00 73.88 100 CYS A CA 1
ATOM 785 C C . CYS A 1 100 ? -4.076 -10.260 -20.360 1.00 73.88 100 CYS A C 1
ATOM 787 O O . CYS A 1 100 ? -4.571 -9.166 -20.601 1.00 73.88 100 CYS A O 1
ATOM 789 N N . LEU A 1 101 ? -3.070 -10.736 -21.101 1.00 56.97 101 LEU A N 1
ATOM 790 C CA . LEU A 1 101 ? -2.526 -10.030 -22.269 1.00 56.97 101 LEU A CA 1
ATOM 791 C C . LEU A 1 101 ? -3.421 -10.137 -23.517 1.00 56.97 101 LEU A C 1
ATOM 793 O O . LEU A 1 101 ? -3.176 -9.441 -24.498 1.00 56.97 101 LEU A O 1
ATOM 797 N N . LYS A 1 102 ? -4.429 -11.023 -23.514 1.00 54.88 102 LYS A N 1
ATOM 798 C CA . LYS A 1 102 ? -5.147 -11.438 -24.735 1.00 54.88 102 LYS A CA 1
ATOM 799 C C . LYS A 1 102 ? -6.550 -10.853 -24.916 1.00 54.88 102 LYS A C 1
ATOM 801 O O . LYS A 1 102 ? -7.163 -11.111 -25.946 1.00 54.88 102 LYS A O 1
ATOM 806 N N . SER A 1 103 ? -7.076 -10.091 -23.960 1.00 54.34 103 SER A N 1
ATOM 807 C CA . SER A 1 103 ? -8.434 -9.536 -24.042 1.00 54.34 103 SER A CA 1
ATOM 808 C C . SER A 1 103 ? -8.400 -8.014 -23.898 1.00 54.34 103 SER A C 1
ATOM 810 O O . SER A 1 103 ? -7.643 -7.479 -23.102 1.00 54.34 103 SER A O 1
ATOM 812 N N . SER A 1 104 ? -9.209 -7.294 -24.676 1.00 56.09 104 SER A N 1
ATOM 813 C CA . SER A 1 104 ? -9.426 -5.846 -24.526 1.00 56.09 104 SER A CA 1
ATOM 814 C C . SER A 1 104 ? -10.379 -5.506 -23.369 1.00 56.09 104 SER A C 1
ATOM 816 O O . SER A 1 104 ? -10.555 -4.337 -23.034 1.00 56.09 104 SER A O 1
ATOM 818 N N . SER A 1 105 ? -10.972 -6.525 -22.739 1.00 60.12 105 SER A N 1
ATOM 819 C CA . SER A 1 105 ? -11.974 -6.447 -21.673 1.00 60.12 105 SER A CA 1
ATOM 820 C C . SER A 1 105 ? -11.417 -6.895 -20.315 1.00 60.12 105 SER A C 1
ATOM 822 O O . SER A 1 105 ? -12.148 -7.477 -19.511 1.00 60.12 105 SER A O 1
ATOM 824 N N . VAL A 1 106 ? -10.113 -6.717 -20.082 1.00 67.62 106 VAL A N 1
ATOM 825 C CA . VAL A 1 106 ? -9.464 -7.143 -18.835 1.00 67.62 106 VAL A CA 1
ATOM 826 C C . VAL A 1 106 ? -10.088 -6.403 -17.664 1.00 67.62 106 VAL A C 1
ATOM 828 O O . VAL A 1 106 ? -10.037 -5.173 -17.609 1.00 67.62 106 VAL A O 1
ATOM 831 N N . ASP A 1 107 ? -10.639 -7.152 -16.712 1.00 75.94 107 ASP A N 1
ATOM 832 C CA . ASP A 1 107 ? -11.049 -6.586 -15.436 1.00 75.94 107 ASP A CA 1
ATOM 833 C C . ASP A 1 107 ? -9.810 -6.003 -14.746 1.00 75.94 107 ASP A C 1
ATOM 835 O O . ASP A 1 107 ? -8.873 -6.727 -14.403 1.00 75.94 107 ASP A O 1
ATOM 839 N N . LYS A 1 108 ? -9.784 -4.679 -14.586 1.00 81.38 108 LYS A N 1
ATOM 840 C CA . LYS A 1 108 ? -8.716 -3.967 -13.875 1.00 81.38 108 LYS A CA 1
ATOM 841 C C . LYS A 1 108 ? -9.005 -3.839 -12.385 1.00 81.38 108 LYS A C 1
ATOM 843 O O . LYS A 1 108 ? -8.197 -3.241 -11.682 1.00 81.38 108 LYS A O 1
ATOM 848 N N . SER A 1 109 ? -10.130 -4.374 -11.904 1.00 88.12 109 SER A N 1
ATOM 849 C CA . SER A 1 109 ? -10.520 -4.320 -10.502 1.00 88.12 109 SER A CA 1
ATOM 850 C C . SER A 1 109 ? -9.418 -4.867 -9.607 1.00 88.12 109 SER A C 1
ATOM 852 O O . SER A 1 109 ? -8.993 -6.009 -9.746 1.00 88.12 109 SER A O 1
ATOM 854 N N . CYS A 1 110 ? -9.002 -4.096 -8.616 1.00 88.25 110 CYS A N 1
ATOM 855 C CA . CYS A 1 110 ? -8.057 -4.580 -7.612 1.00 88.25 110 CYS A CA 1
ATOM 856 C C . CYS A 1 110 ? -8.603 -5.726 -6.743 1.00 88.25 110 CYS A C 1
ATOM 858 O O . CYS A 1 110 ? -7.827 -6.542 -6.237 1.00 88.25 110 CYS A O 1
ATOM 860 N N . ARG A 1 111 ? -9.931 -5.813 -6.578 1.00 86.88 111 ARG A N 1
ATOM 861 C CA . ARG A 1 111 ? -10.589 -6.865 -5.789 1.00 86.88 111 ARG A CA 1
ATOM 862 C C . ARG A 1 111 ? -10.837 -8.125 -6.597 1.00 86.88 111 ARG A C 1
ATOM 864 O O . ARG A 1 111 ? -10.556 -9.220 -6.119 1.00 86.88 111 ARG A O 1
ATOM 871 N N . ASN A 1 112 ? -11.362 -7.952 -7.804 1.00 83.69 112 ASN A N 1
ATOM 872 C CA . ASN A 1 112 ? -11.951 -9.052 -8.560 1.00 83.69 112 ASN A CA 1
ATOM 873 C C . ASN A 1 112 ? -11.013 -9.591 -9.642 1.00 83.69 112 ASN A C 1
ATOM 875 O O . ASN A 1 112 ? -11.130 -10.753 -10.029 1.00 83.69 112 ASN A O 1
ATOM 879 N N . SER A 1 113 ? -10.048 -8.787 -10.096 1.00 83.81 113 SER A N 1
ATOM 880 C CA . SER A 1 113 ? -9.138 -9.207 -11.153 1.00 83.81 113 SER A CA 1
ATOM 881 C C . SER A 1 113 ? -8.169 -10.282 -10.675 1.00 83.81 113 SER A C 1
ATOM 883 O O . SER A 1 113 ? -7.437 -10.108 -9.697 1.00 83.81 113 SER A O 1
ATOM 885 N N . SER A 1 114 ? -8.088 -11.372 -11.434 1.00 85.38 114 SER A N 1
ATOM 886 C CA . SER A 1 114 ? -7.057 -12.403 -11.290 1.00 85.38 114 SER A CA 1
ATOM 887 C C . SER A 1 114 ? -5.782 -12.092 -12.087 1.00 85.38 114 SER A C 1
ATOM 889 O O . SER A 1 114 ? -4.907 -12.951 -12.198 1.00 85.38 114 SER A O 1
ATOM 891 N N . CYS A 1 115 ? -5.678 -10.900 -12.685 1.00 87.56 115 CYS A N 1
ATOM 892 C CA . CYS A 1 115 ? -4.564 -10.544 -13.566 1.00 87.56 115 CYS A CA 1
ATOM 893 C C . CYS A 1 115 ? -3.279 -10.200 -12.834 1.00 87.56 115 CYS A C 1
ATOM 895 O O . CYS A 1 115 ? -2.203 -10.332 -13.406 1.00 87.56 115 CYS A O 1
ATOM 897 N N . ASN A 1 116 ? -3.398 -9.802 -11.572 1.00 89.88 116 ASN A N 1
ATOM 898 C CA . ASN A 1 116 ? -2.275 -9.500 -10.711 1.00 89.88 116 ASN A CA 1
ATOM 899 C C . ASN A 1 116 ? -2.282 -10.438 -9.503 1.00 89.88 116 ASN A C 1
ATOM 901 O O . ASN A 1 116 ? -3.321 -10.713 -8.895 1.00 89.88 116 ASN A O 1
ATOM 905 N N . SER A 1 117 ? -1.098 -10.930 -9.165 1.00 91.75 117 SER A N 1
ATOM 906 C CA . SER A 1 117 ? -0.806 -11.716 -7.966 1.00 91.75 117 SER A CA 1
ATOM 907 C C . SER A 1 117 ? 0.563 -11.306 -7.410 1.00 91.75 117 SER A C 1
ATOM 909 O O . SER A 1 117 ? 1.177 -10.378 -7.927 1.00 91.75 117 SER A O 1
ATOM 911 N N . GLY A 1 118 ? 1.046 -11.944 -6.348 1.00 92.38 118 GLY A N 1
ATOM 912 C CA . GLY A 1 118 ? 2.324 -11.607 -5.718 1.00 92.38 118 GLY A CA 1
ATOM 913 C C . GLY A 1 118 ? 2.168 -10.985 -4.335 1.00 92.38 118 GLY A C 1
ATOM 914 O O . GLY A 1 118 ? 1.059 -10.732 -3.854 1.00 92.38 118 GLY A O 1
ATOM 915 N N . PHE A 1 119 ? 3.307 -10.749 -3.688 1.00 94.12 119 PHE A N 1
ATOM 916 C CA . PHE A 1 119 ? 3.373 -10.279 -2.305 1.00 94.12 119 PHE A CA 1
ATOM 917 C C . PHE A 1 119 ? 2.597 -8.975 -2.081 1.00 94.12 119 PHE A C 1
ATOM 919 O O . PHE A 1 119 ? 1.792 -8.891 -1.154 1.00 94.12 119 PHE A O 1
ATOM 926 N N . LEU A 1 120 ? 2.813 -7.962 -2.928 1.00 95.44 120 LEU A N 1
ATOM 927 C CA . LEU A 1 120 ? 2.187 -6.650 -2.748 1.00 95.44 120 LEU A CA 1
ATOM 928 C C . LEU A 1 120 ? 0.685 -6.707 -3.022 1.00 95.44 120 LEU A C 1
ATOM 930 O O . LEU A 1 120 ? -0.075 -6.051 -2.317 1.00 95.44 120 LEU A O 1
ATOM 934 N N . VAL A 1 121 ? 0.256 -7.540 -3.974 1.00 95.06 121 VAL A N 1
ATOM 935 C CA . VAL A 1 121 ? -1.163 -7.742 -4.296 1.00 95.06 121 VAL A CA 1
ATOM 936 C C . VAL A 1 121 ? -1.903 -8.383 -3.121 1.00 95.06 121 VAL A C 1
ATOM 938 O O . VAL A 1 121 ? -2.969 -7.914 -2.723 1.00 95.06 121 VAL A O 1
ATOM 941 N N . ASP A 1 122 ? -1.332 -9.426 -2.521 1.00 95.31 122 ASP A N 1
ATOM 942 C CA . ASP A 1 122 ? -1.920 -10.060 -1.338 1.00 95.31 122 ASP A CA 1
ATOM 943 C C . ASP A 1 122 ? -1.924 -9.124 -0.123 1.00 95.31 122 ASP A C 1
ATOM 945 O O . ASP A 1 122 ? -2.879 -9.127 0.658 1.00 95.31 122 ASP A O 1
ATOM 949 N N . LEU A 1 123 ? -0.883 -8.299 0.027 1.00 96.06 123 LEU A N 1
ATOM 950 C CA . LEU A 1 123 ? -0.809 -7.301 1.089 1.00 96.06 123 LEU A CA 1
ATOM 951 C C . LEU A 1 123 ? -1.917 -6.249 0.945 1.00 96.06 123 LEU A C 1
ATOM 953 O O . LEU A 1 123 ? -2.653 -6.025 1.906 1.00 96.06 123 LEU A O 1
ATOM 957 N N . ILE A 1 124 ? -2.103 -5.651 -0.238 1.00 95.75 124 ILE A N 1
ATOM 958 C CA . ILE A 1 124 ? -3.175 -4.662 -0.444 1.00 95.75 124 ILE A CA 1
ATOM 959 C C . ILE A 1 124 ? -4.563 -5.291 -0.295 1.00 95.75 124 ILE A C 1
ATOM 961 O O . ILE A 1 124 ? -5.439 -4.686 0.313 1.00 95.75 124 ILE A O 1
ATOM 965 N N . ARG A 1 125 ? -4.763 -6.537 -0.742 1.00 94.75 125 ARG A N 1
ATOM 966 C CA . ARG A 1 125 ? -6.031 -7.251 -0.537 1.00 94.75 125 ARG A CA 1
ATOM 967 C C . ARG A 1 125 ? -6.312 -7.472 0.941 1.00 94.75 125 ARG A C 1
ATOM 969 O O . ARG A 1 125 ? -7.449 -7.307 1.366 1.00 94.75 125 ARG A O 1
ATOM 976 N N . LYS A 1 126 ? -5.294 -7.799 1.744 1.00 95.81 126 LYS A N 1
ATOM 977 C CA . LYS A 1 126 ? -5.470 -7.920 3.194 1.00 95.81 126 LYS A CA 1
ATOM 978 C C . LYS A 1 126 ? -5.787 -6.573 3.850 1.00 95.81 126 LYS A C 1
ATOM 980 O O . LYS A 1 126 ? -6.620 -6.519 4.751 1.00 95.81 126 LYS A O 1
ATOM 985 N N . ILE A 1 127 ? -5.150 -5.496 3.394 1.00 95.25 127 ILE A N 1
ATOM 986 C CA . ILE A 1 127 ? -5.460 -4.132 3.842 1.00 95.25 127 ILE A CA 1
ATOM 987 C C . ILE A 1 127 ? -6.922 -3.792 3.528 1.00 95.25 127 ILE A C 1
ATOM 989 O O . ILE A 1 127 ? -7.640 -3.346 4.416 1.00 95.25 127 ILE A O 1
ATOM 993 N N . ASP A 1 128 ? -7.388 -4.067 2.310 1.00 94.94 128 ASP A N 1
ATOM 994 C CA . ASP A 1 128 ? -8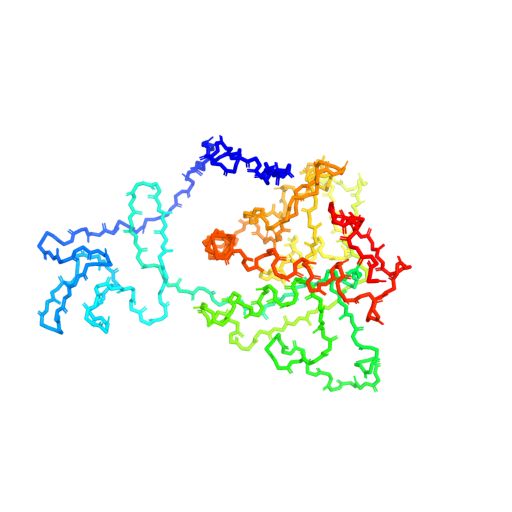.773 -3.822 1.904 1.00 94.94 128 ASP A CA 1
ATOM 995 C C . ASP A 1 128 ? -9.785 -4.739 2.602 1.00 94.94 128 ASP A C 1
ATOM 997 O O . ASP A 1 128 ? -10.885 -4.303 2.910 1.00 94.94 128 ASP A O 1
ATOM 1001 N N . GLN A 1 129 ? -9.445 -5.985 2.926 1.00 94.12 129 GLN A N 1
ATOM 1002 C CA . GLN A 1 129 ? -10.337 -6.839 3.722 1.00 94.12 129 GLN A CA 1
ATOM 1003 C C . GLN A 1 129 ? -10.650 -6.221 5.090 1.00 94.12 129 GLN A C 1
ATOM 1005 O O . GLN A 1 129 ? -11.786 -6.305 5.563 1.00 94.12 129 GLN A O 1
ATOM 1010 N N . ASP A 1 130 ? -9.651 -5.588 5.705 1.00 91.12 130 ASP A N 1
ATOM 1011 C CA . ASP A 1 130 ? -9.771 -4.986 7.029 1.00 91.12 130 ASP A CA 1
ATOM 1012 C C . ASP A 1 130 ? -10.320 -3.545 6.971 1.00 91.12 130 ASP A C 1
ATOM 1014 O O . ASP A 1 130 ? -11.092 -3.161 7.847 1.00 91.12 130 ASP A O 1
ATOM 1018 N N . MET A 1 131 ? -9.956 -2.756 5.952 1.00 92.00 131 MET A N 1
ATOM 1019 C CA . MET A 1 131 ? -10.348 -1.340 5.824 1.00 92.00 131 MET A CA 1
ATOM 1020 C C . MET A 1 131 ? -11.551 -1.112 4.900 1.00 92.00 131 MET A C 1
ATOM 1022 O O . MET A 1 131 ? -12.235 -0.102 5.014 1.00 92.00 131 MET A O 1
ATOM 1026 N N . ARG A 1 132 ? -11.823 -2.028 3.967 1.00 93.31 132 ARG A N 1
ATOM 1027 C CA . ARG A 1 132 ? -12.828 -1.910 2.892 1.00 93.31 132 ARG A CA 1
ATOM 1028 C C . ARG A 1 132 ? -12.690 -0.617 2.087 1.00 93.31 132 ARG A C 1
ATOM 1030 O O . ARG A 1 132 ? -13.681 0.036 1.750 1.00 93.31 132 ARG A O 1
ATOM 1037 N N . ASN A 1 133 ? -11.450 -0.242 1.793 1.00 94.19 133 ASN A N 1
ATOM 1038 C CA . ASN A 1 133 ? -11.092 1.049 1.223 1.00 94.19 133 ASN A CA 1
ATOM 1039 C C . ASN A 1 133 ? -10.768 1.016 -0.276 1.00 94.19 133 ASN A C 1
ATOM 1041 O O . ASN A 1 133 ? -10.199 1.972 -0.781 1.00 94.19 133 ASN A O 1
ATOM 1045 N N . MET A 1 134 ? -11.095 -0.062 -0.987 1.00 94.56 134 MET A N 1
ATOM 1046 C CA . MET A 1 134 ? -10.857 -0.198 -2.429 1.00 94.56 134 MET A CA 1
ATOM 1047 C C . MET A 1 134 ? -12.142 -0.491 -3.216 1.00 94.56 134 MET A C 1
ATOM 1049 O O . MET A 1 134 ? -12.161 -1.322 -4.130 1.00 94.56 134 MET A O 1
ATOM 1053 N N . ASN A 1 135 ? -13.252 0.167 -2.866 1.00 90.69 135 ASN A N 1
ATOM 1054 C CA . ASN A 1 135 ? -14.470 0.074 -3.670 1.00 90.69 135 ASN A CA 1
ATOM 1055 C C . ASN A 1 135 ? -14.208 0.685 -5.058 1.00 90.69 135 ASN A C 1
ATOM 1057 O O . ASN A 1 135 ? -13.747 1.815 -5.158 1.00 90.69 135 ASN A O 1
ATOM 1061 N N . ASN A 1 136 ? -14.518 -0.053 -6.129 1.00 90.88 136 ASN A N 1
ATOM 1062 C CA . ASN A 1 136 ? -14.307 0.377 -7.520 1.00 90.88 136 ASN A CA 1
ATOM 1063 C C . ASN A 1 136 ? -12.853 0.746 -7.871 1.00 90.88 136 ASN A C 1
ATOM 1065 O O . ASN A 1 136 ? -12.628 1.546 -8.777 1.00 90.88 136 ASN A O 1
ATOM 1069 N N . CYS A 1 137 ? -11.866 0.170 -7.182 1.00 94.88 137 CYS A N 1
ATOM 1070 C CA . CYS A 1 137 ? -10.473 0.487 -7.468 1.00 94.88 137 CYS A CA 1
ATOM 1071 C C . CYS A 1 137 ? -9.905 -0.302 -8.648 1.00 94.88 137 CYS A C 1
ATOM 1073 O O . CYS A 1 137 ? -10.324 -1.429 -8.930 1.00 94.88 137 CYS A O 1
ATOM 1075 N N . THR A 1 138 ? -8.924 0.293 -9.323 1.00 94.38 138 THR A N 1
ATOM 1076 C CA . THR A 1 138 ? -8.249 -0.275 -10.486 1.00 94.38 138 THR A CA 1
ATOM 1077 C C . THR A 1 138 ? -6.744 -0.375 -10.280 1.00 94.38 138 THR A C 1
ATOM 1079 O O . THR A 1 138 ? -6.140 0.456 -9.602 1.00 94.38 138 THR A O 1
ATOM 1082 N N . ILE A 1 139 ? -6.132 -1.394 -10.886 1.00 94.19 139 ILE A N 1
ATOM 1083 C CA . ILE A 1 139 ? -4.677 -1.544 -10.973 1.00 94.19 139 ILE A CA 1
ATOM 1084 C C . ILE A 1 139 ? -4.248 -1.298 -12.419 1.00 94.19 139 ILE A C 1
ATOM 1086 O O . ILE A 1 139 ? -4.717 -1.963 -13.345 1.00 94.19 139 ILE A O 1
ATOM 1090 N N . THR A 1 140 ? -3.341 -0.343 -12.606 1.00 92.75 140 THR A N 1
ATOM 1091 C CA . THR A 1 140 ? -2.700 -0.042 -13.886 1.00 92.75 140 THR A CA 1
ATOM 1092 C C . THR A 1 140 ? -1.230 -0.421 -13.822 1.00 92.75 140 THR A C 1
ATOM 1094 O O . THR A 1 140 ? -0.467 0.101 -13.013 1.00 92.75 140 THR A O 1
ATOM 1097 N N . GLU A 1 141 ? -0.822 -1.323 -14.701 1.00 91.38 141 GLU A N 1
ATOM 1098 C CA . GLU A 1 141 ? 0.577 -1.702 -14.861 1.00 91.38 141 GLU A CA 1
ATOM 1099 C C . GLU A 1 141 ? 1.280 -0.770 -15.849 1.00 91.38 141 GLU A C 1
ATOM 1101 O O . GLU A 1 141 ? 0.750 -0.459 -16.918 1.00 91.38 141 GLU A O 1
ATOM 1106 N N . VAL A 1 142 ? 2.503 -0.373 -15.513 1.00 93.12 142 VAL A N 1
ATOM 1107 C CA . VAL A 1 142 ? 3.422 0.342 -16.402 1.00 93.12 142 VAL A CA 1
ATOM 1108 C C . VAL A 1 142 ? 4.711 -0.451 -16.589 1.00 93.12 142 VAL A C 1
ATOM 1110 O O . VAL A 1 142 ? 4.965 -1.437 -15.902 1.00 93.12 142 VAL A O 1
ATOM 1113 N N . SER A 1 143 ? 5.537 -0.038 -17.549 1.00 90.19 143 SER A N 1
ATOM 1114 C CA . SER A 1 143 ? 6.742 -0.778 -17.937 1.00 90.19 143 SER A CA 1
ATOM 1115 C C . SER A 1 143 ? 7.969 -0.505 -17.065 1.00 90.19 143 SER A C 1
ATOM 1117 O O . SER A 1 143 ? 8.960 -1.221 -17.182 1.00 90.19 143 SER A O 1
ATOM 1119 N N . SER A 1 144 ? 7.957 0.535 -16.223 1.00 91.31 144 SER A N 1
ATOM 1120 C CA . SER A 1 144 ? 9.125 0.914 -15.424 1.00 91.31 144 SER A CA 1
ATOM 1121 C C . SER A 1 144 ? 8.774 1.745 -14.189 1.00 91.31 144 SER A C 1
ATOM 1123 O O . SER A 1 144 ? 7.702 2.350 -14.095 1.00 91.31 144 SER A O 1
ATOM 1125 N N . ILE A 1 145 ? 9.721 1.818 -13.246 1.00 89.81 145 ILE A N 1
ATOM 1126 C CA . ILE A 1 145 ? 9.652 2.757 -12.118 1.00 89.81 145 ILE A CA 1
ATOM 1127 C C . ILE A 1 145 ? 9.613 4.201 -12.632 1.00 89.81 145 ILE A C 1
ATOM 1129 O O . ILE A 1 145 ? 8.776 4.979 -12.188 1.00 89.81 145 ILE A O 1
ATOM 1133 N N . GLY A 1 146 ? 10.464 4.547 -13.597 1.00 89.44 146 GLY A N 1
ATOM 1134 C CA . GLY A 1 146 ? 10.465 5.846 -14.264 1.00 89.44 146 GLY A CA 1
ATOM 1135 C C . GLY A 1 146 ? 11.866 6.349 -14.591 1.00 89.44 146 GLY A C 1
ATOM 1136 O O . GLY A 1 146 ? 12.862 5.855 -14.062 1.00 89.44 146 GLY A O 1
ATOM 1137 N N . SER A 1 147 ? 11.933 7.335 -15.480 1.00 88.50 147 SER A N 1
ATOM 1138 C CA . SER A 1 147 ? 13.172 7.976 -15.928 1.00 88.50 147 SER A CA 1
ATOM 1139 C C . SER A 1 147 ? 13.178 9.446 -15.517 1.00 88.50 147 SER A C 1
ATOM 1141 O O . SER A 1 147 ? 12.211 10.166 -15.790 1.00 88.50 147 SER A O 1
ATOM 1143 N N . LEU A 1 148 ? 14.260 9.880 -14.869 1.00 89.56 148 LEU A N 1
ATOM 1144 C CA . LEU A 1 148 ? 14.470 11.278 -14.506 1.00 89.56 148 LEU A CA 1
ATOM 1145 C C . LEU A 1 148 ? 15.150 12.012 -15.663 1.00 89.56 148 LEU A C 1
ATOM 1147 O O . LEU A 1 148 ? 16.217 11.606 -16.117 1.00 89.56 148 LEU A O 1
ATOM 1151 N N . ASP A 1 149 ? 14.548 13.108 -16.105 1.00 89.50 149 ASP A N 1
ATOM 1152 C CA . ASP A 1 149 ? 15.142 14.030 -17.063 1.00 89.50 149 ASP A CA 1
ATOM 1153 C C . ASP A 1 149 ? 15.872 15.153 -16.317 1.00 89.50 149 ASP A C 1
ATOM 1155 O O . ASP A 1 149 ? 15.281 16.168 -15.929 1.00 89.50 149 ASP A O 1
ATOM 1159 N N . SER A 1 150 ? 17.175 14.958 -16.114 1.00 88.44 150 SER A N 1
ATOM 1160 C CA . SER A 1 150 ? 18.057 15.927 -15.458 1.00 88.44 150 SER A CA 1
ATOM 1161 C C . SER A 1 150 ? 18.393 17.145 -16.322 1.00 88.44 150 SER A C 1
ATOM 1163 O O . SER A 1 150 ? 19.050 18.056 -15.826 1.00 88.44 150 SER A O 1
ATOM 1165 N N . SER A 1 151 ? 17.981 17.176 -17.597 1.00 91.00 151 SER A N 1
ATOM 1166 C CA . SER A 1 151 ? 18.182 18.347 -18.464 1.00 91.00 151 SER A CA 1
ATOM 1167 C C . SER A 1 151 ? 17.160 19.458 -18.197 1.00 91.00 151 SER A C 1
ATOM 1169 O O . SER A 1 151 ? 17.390 20.616 -18.541 1.00 91.00 151 SER A O 1
ATOM 1171 N N . THR A 1 152 ? 16.044 19.122 -17.544 1.00 86.31 152 THR A N 1
ATOM 1172 C CA . THR A 1 152 ? 15.029 20.091 -17.109 1.00 86.31 152 THR A CA 1
ATOM 1173 C C . THR A 1 152 ? 15.406 20.755 -15.782 1.00 86.31 152 THR A C 1
ATOM 1175 O O . THR A 1 152 ? 16.056 20.141 -14.937 1.00 86.31 152 THR A O 1
ATOM 1178 N N . ASN A 1 153 ? 14.996 22.014 -15.583 1.00 84.94 153 ASN A N 1
ATOM 1179 C CA . ASN A 1 153 ? 15.178 22.736 -14.322 1.00 84.94 153 ASN A CA 1
ATOM 1180 C C . ASN A 1 153 ? 13.822 23.255 -13.791 1.00 84.94 153 ASN A C 1
ATOM 1182 O O . ASN A 1 153 ? 13.284 24.202 -14.370 1.00 84.94 153 ASN A O 1
ATOM 1186 N N . PRO A 1 154 ? 13.264 22.666 -12.714 1.00 84.62 154 PRO A N 1
ATOM 1187 C CA . PRO A 1 154 ? 13.808 21.527 -11.964 1.00 84.62 154 PRO A CA 1
ATOM 1188 C C . PRO A 1 154 ? 13.761 20.210 -12.771 1.00 84.62 154 PRO A C 1
ATOM 1190 O O . PRO A 1 154 ? 12.942 20.107 -13.685 1.00 84.62 154 PRO A O 1
ATOM 1193 N N . PRO A 1 155 ? 14.590 19.198 -12.434 1.00 88.75 155 PRO A N 1
ATOM 1194 C CA . PRO A 1 155 ? 14.516 17.870 -13.042 1.00 88.75 155 PRO A CA 1
ATOM 1195 C C . PRO A 1 155 ? 13.119 17.257 -12.933 1.00 88.75 155 PRO A C 1
ATOM 1197 O O . PRO A 1 155 ? 12.473 17.354 -11.885 1.00 88.75 155 PRO A O 1
ATOM 1200 N N . THR A 1 156 ? 12.661 16.597 -13.998 1.00 90.00 156 THR A N 1
ATOM 1201 C CA . THR A 1 156 ? 11.292 16.068 -14.095 1.00 90.00 156 THR A CA 1
ATOM 1202 C C . THR A 1 156 ? 11.267 14.578 -14.402 1.00 90.00 156 THR A C 1
ATOM 1204 O O . THR A 1 156 ? 12.030 14.074 -15.223 1.00 90.00 156 THR A O 1
ATOM 1207 N N . TRP A 1 157 ? 10.358 13.852 -13.754 1.00 90.38 157 TRP A N 1
ATOM 1208 C CA . TRP A 1 157 ? 10.091 12.451 -14.069 1.00 90.38 157 TRP A CA 1
ATOM 1209 C C . TRP A 1 157 ? 9.195 12.364 -15.304 1.00 90.38 157 TRP A C 1
ATOM 1211 O O . TRP A 1 157 ? 8.097 12.916 -15.311 1.00 90.38 157 TRP A O 1
ATOM 1221 N N . LYS A 1 158 ? 9.658 11.685 -16.359 1.00 90.19 158 LYS A N 1
ATOM 1222 C CA . LYS A 1 158 ? 8.963 11.661 -17.662 1.00 90.19 158 LYS A CA 1
ATOM 1223 C C . LYS A 1 158 ? 8.103 10.425 -17.890 1.00 90.19 158 LYS A C 1
ATOM 1225 O O . LYS A 1 158 ? 7.160 10.470 -18.672 1.00 90.19 158 LYS A O 1
ATOM 1230 N N . THR A 1 159 ? 8.447 9.313 -17.250 1.00 93.06 159 THR A N 1
ATOM 1231 C CA . THR A 1 159 ? 7.863 7.997 -17.535 1.00 93.06 159 THR A CA 1
ATOM 1232 C C . THR A 1 159 ? 7.600 7.199 -16.260 1.00 93.06 159 THR A C 1
ATOM 1234 O O . THR A 1 159 ? 8.054 7.563 -15.172 1.00 93.06 159 THR A O 1
ATOM 1237 N N . GLY A 1 160 ? 6.887 6.081 -16.419 1.00 93.88 160 GLY A N 1
ATOM 1238 C CA . GLY A 1 160 ? 6.706 5.072 -15.379 1.00 93.88 160 GLY A CA 1
ATOM 1239 C C . GLY A 1 160 ? 5.851 5.533 -14.201 1.00 93.88 160 GLY A C 1
ATOM 1240 O O . GLY A 1 160 ? 5.100 6.507 -14.287 1.00 93.88 160 GLY A O 1
ATOM 1241 N N . ILE A 1 161 ? 5.985 4.815 -13.085 1.00 95.00 161 ILE A N 1
ATOM 1242 C CA . ILE A 1 161 ? 5.289 5.116 -11.828 1.00 95.00 161 ILE A CA 1
ATOM 1243 C C . ILE A 1 161 ? 5.576 6.551 -11.366 1.00 95.00 161 ILE A C 1
ATOM 1245 O O . ILE A 1 161 ? 4.660 7.255 -10.945 1.00 95.00 161 ILE A O 1
ATOM 1249 N N . MET A 1 162 ? 6.828 7.004 -11.468 1.00 92.88 162 MET A N 1
ATOM 1250 C CA . MET A 1 162 ? 7.238 8.317 -10.965 1.00 92.88 162 MET A CA 1
ATOM 1251 C C . MET A 1 162 ? 6.515 9.472 -11.654 1.00 92.88 162 MET A C 1
ATOM 1253 O O . MET A 1 162 ? 6.051 10.385 -10.977 1.00 92.88 162 MET A O 1
ATOM 1257 N N . ALA A 1 163 ? 6.366 9.426 -12.980 1.00 94.19 163 ALA A N 1
ATOM 1258 C CA . ALA A 1 163 ? 5.633 10.462 -13.705 1.00 94.19 163 ALA A CA 1
ATOM 1259 C C . ALA A 1 163 ? 4.139 10.477 -13.343 1.00 94.19 163 ALA A C 1
ATOM 1261 O O . ALA A 1 163 ? 3.553 11.542 -13.173 1.00 94.19 163 ALA A O 1
ATOM 1262 N N . ILE A 1 164 ? 3.529 9.301 -13.170 1.00 96.62 164 ILE A N 1
ATOM 1263 C CA . ILE A 1 164 ? 2.116 9.171 -12.780 1.00 96.62 164 ILE A CA 1
ATOM 1264 C C . ILE A 1 164 ? 1.880 9.761 -11.384 1.00 96.62 164 ILE A C 1
ATOM 1266 O O . ILE A 1 164 ? 0.915 10.499 -11.178 1.00 96.62 164 ILE A O 1
ATOM 1270 N N . VAL A 1 165 ? 2.778 9.486 -10.434 1.00 95.25 165 VAL A N 1
ATOM 1271 C CA . VAL A 1 165 ? 2.699 10.049 -9.078 1.00 95.25 165 VAL A CA 1
ATOM 1272 C C . VAL A 1 165 ? 2.932 11.559 -9.093 1.00 95.25 165 VAL A C 1
ATOM 1274 O O . VAL A 1 165 ? 2.155 12.287 -8.484 1.00 95.25 165 VAL A O 1
ATOM 1277 N N . ALA A 1 166 ? 3.939 12.042 -9.830 1.00 92.88 166 ALA A N 1
ATOM 1278 C CA . ALA A 1 166 ? 4.218 13.474 -9.967 1.00 92.88 166 ALA A CA 1
ATOM 1279 C C . ALA A 1 166 ? 3.021 14.265 -10.525 1.00 92.88 166 ALA A C 1
ATOM 1281 O O . ALA A 1 166 ? 2.809 15.414 -10.147 1.00 92.88 166 ALA A O 1
ATOM 1282 N N . ASN A 1 167 ? 2.218 13.631 -11.383 1.00 93.56 167 ASN A N 1
ATOM 1283 C CA . ASN A 1 167 ? 1.018 14.215 -11.976 1.00 93.56 167 ASN A CA 1
ATOM 1284 C C . ASN A 1 167 ? -0.263 13.990 -11.145 1.00 93.56 167 ASN A C 1
ATOM 1286 O O . ASN A 1 167 ? -1.346 14.317 -11.625 1.00 93.56 167 ASN A O 1
ATOM 1290 N N . ASN A 1 168 ? -0.173 13.431 -9.929 1.00 94.19 168 ASN A N 1
ATOM 1291 C CA . ASN A 1 168 ? -1.318 13.083 -9.069 1.00 94.19 168 ASN A CA 1
ATOM 1292 C C . ASN A 1 168 ? -2.369 12.190 -9.764 1.00 94.19 168 ASN A C 1
ATOM 1294 O O . ASN A 1 168 ? -3.567 12.322 -9.530 1.00 94.19 168 ASN A O 1
ATOM 1298 N N . GLN A 1 169 ? -1.927 11.276 -10.633 1.00 96.31 169 GLN A N 1
ATOM 1299 C CA . GLN A 1 169 ? -2.805 10.387 -11.411 1.00 96.31 169 GLN A CA 1
ATOM 1300 C C . GLN A 1 169 ? -3.038 9.021 -10.744 1.00 96.31 169 GLN A C 1
ATOM 1302 O O . GLN A 1 169 ? -3.639 8.129 -11.338 1.00 96.31 169 GLN A O 1
ATOM 1307 N N . THR A 1 170 ? -2.537 8.828 -9.527 1.00 97.06 170 THR A N 1
ATOM 1308 C CA . THR A 1 170 ? -2.665 7.582 -8.7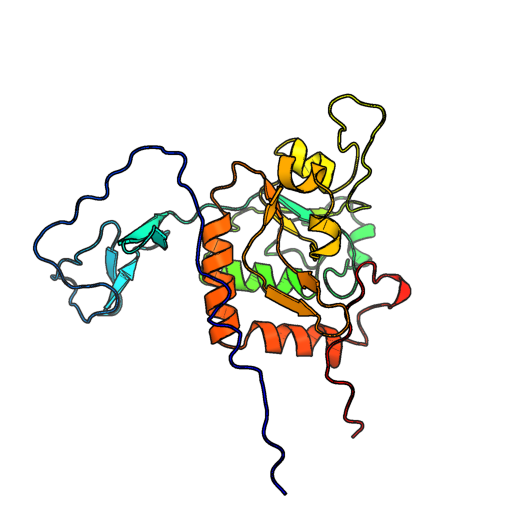68 1.00 97.06 170 THR A CA 1
ATOM 1309 C C . THR A 1 170 ? -2.825 7.894 -7.289 1.00 97.06 170 THR A C 1
ATOM 1311 O O . THR A 1 170 ? -2.245 8.862 -6.806 1.00 97.06 170 THR A O 1
ATOM 1314 N N . ASP A 1 171 ? -3.551 7.055 -6.560 1.00 97.44 171 ASP A N 1
ATOM 1315 C CA . ASP A 1 171 ? -3.689 7.161 -5.104 1.00 97.44 171 ASP A CA 1
ATOM 1316 C C . ASP A 1 171 ? -2.567 6.399 -4.389 1.00 97.44 171 ASP A C 1
ATOM 1318 O O . ASP A 1 171 ? -2.115 6.793 -3.312 1.00 97.44 171 ASP A O 1
ATOM 1322 N N . LEU A 1 172 ? -2.105 5.311 -5.014 1.00 97.25 172 LEU A N 1
ATOM 1323 C CA . LEU A 1 172 ? -1.082 4.405 -4.500 1.00 97.25 172 LEU A CA 1
ATOM 1324 C C . LEU A 1 172 ? -0.122 3.992 -5.621 1.00 97.25 172 LEU A C 1
ATOM 1326 O O . LEU A 1 172 ? -0.537 3.530 -6.682 1.00 97.25 172 LEU A O 1
ATOM 1330 N N . ALA A 1 173 ? 1.173 4.118 -5.362 1.00 96.50 173 ALA A N 1
ATOM 1331 C CA . ALA A 1 173 ? 2.238 3.511 -6.143 1.00 96.50 173 ALA A CA 1
ATOM 1332 C C . ALA A 1 173 ? 2.679 2.206 -5.473 1.00 96.50 173 ALA A C 1
ATOM 1334 O O . ALA A 1 173 ? 3.290 2.195 -4.400 1.00 96.50 173 ALA A O 1
ATOM 1335 N N . MET A 1 174 ? 2.357 1.093 -6.124 1.00 95.00 174 MET A N 1
ATOM 1336 C CA . MET A 1 174 ? 2.639 -0.253 -5.653 1.00 95.00 174 MET A CA 1
ATOM 1337 C C . MET A 1 174 ? 3.899 -0.798 -6.330 1.00 95.00 174 MET A C 1
ATOM 1339 O O . MET A 1 174 ? 3.843 -1.380 -7.411 1.00 95.00 174 MET A O 1
ATOM 1343 N N . ALA A 1 175 ? 5.035 -0.613 -5.667 1.00 90.88 175 ALA A N 1
ATOM 1344 C CA . ALA A 1 175 ? 6.323 -1.221 -5.987 1.00 90.88 175 ALA A CA 1
ATOM 1345 C C . ALA A 1 175 ? 7.156 -1.319 -4.693 1.00 90.88 175 ALA A C 1
ATOM 1347 O O . ALA A 1 175 ? 6.883 -0.577 -3.745 1.00 90.88 175 ALA A O 1
ATOM 1348 N N . PRO A 1 176 ? 8.158 -2.209 -4.608 1.00 84.44 176 PRO A N 1
ATOM 1349 C CA . PRO A 1 176 ? 9.016 -2.321 -3.428 1.00 84.44 176 PRO A CA 1
ATOM 1350 C C . PRO A 1 176 ? 10.036 -1.168 -3.374 1.00 84.44 176 PRO A C 1
ATOM 1352 O O . PRO A 1 176 ? 11.217 -1.332 -3.685 1.00 84.44 176 PRO A O 1
ATOM 1355 N N . PHE A 1 177 ? 9.604 0.028 -2.961 1.00 84.44 177 PHE A N 1
ATOM 1356 C CA . PHE A 1 177 ? 10.494 1.187 -2.871 1.00 84.44 177 PHE A CA 1
ATOM 1357 C C . PHE A 1 177 ? 11.525 1.013 -1.756 1.00 84.44 177 PHE A C 1
ATOM 1359 O O . PHE A 1 177 ? 11.226 1.154 -0.573 1.00 84.44 177 PHE A O 1
ATOM 1366 N N . GLY A 1 178 ? 12.750 0.686 -2.162 1.00 78.31 178 GLY A N 1
ATOM 1367 C CA . GLY A 1 178 ? 13.917 0.551 -1.299 1.00 78.31 178 GLY A CA 1
ATOM 1368 C C . GLY A 1 178 ? 14.545 1.884 -0.875 1.00 78.31 178 GLY A C 1
ATOM 1369 O O . GLY A 1 178 ? 14.539 2.854 -1.629 1.00 78.31 178 GLY A O 1
ATOM 1370 N N . VAL A 1 179 ? 15.234 1.903 0.272 1.00 62.09 179 VAL A N 1
ATOM 1371 C CA . VAL A 1 179 ? 16.055 3.049 0.739 1.00 62.09 179 VAL A CA 1
ATOM 1372 C C . VAL A 1 179 ? 17.066 3.532 -0.312 1.00 62.09 179 VAL A C 1
ATOM 1374 O O . VAL A 1 179 ? 17.359 4.722 -0.374 1.00 62.09 179 VAL A O 1
ATOM 1377 N N . LYS A 1 180 ? 17.577 2.650 -1.184 1.00 62.78 180 LYS A N 1
ATOM 1378 C CA . LYS A 1 180 ? 18.430 3.070 -2.310 1.00 62.78 180 LYS A CA 1
ATOM 1379 C C . LYS A 1 180 ? 17.693 3.993 -3.289 1.00 62.78 180 LYS A C 1
ATOM 1381 O O . LYS A 1 180 ? 18.293 4.954 -3.753 1.00 62.78 180 LYS A O 1
ATOM 1386 N N . HIS A 1 181 ? 16.407 3.752 -3.543 1.00 61.78 181 HIS A N 1
ATOM 1387 C CA . HIS A 1 181 ? 15.568 4.645 -4.346 1.00 61.78 181 HIS A CA 1
ATOM 1388 C C . HIS A 1 181 ? 15.272 5.954 -3.601 1.00 61.78 181 HIS A C 1
ATOM 1390 O O . HIS A 1 181 ? 15.290 7.014 -4.217 1.00 61.78 181 HIS A O 1
ATOM 1396 N N . LEU A 1 182 ? 15.110 5.909 -2.271 1.00 60.91 182 LEU A N 1
ATOM 1397 C CA . LEU A 1 182 ? 14.923 7.103 -1.427 1.00 60.91 182 LEU A CA 1
ATOM 1398 C C . LEU A 1 182 ? 16.113 8.070 -1.417 1.00 60.91 182 LEU A C 1
ATOM 1400 O O . LEU A 1 182 ? 15.949 9.228 -1.046 1.00 60.91 182 LEU A O 1
ATOM 1404 N N . ARG A 1 183 ? 17.308 7.622 -1.820 1.00 63.81 183 ARG A N 1
ATOM 1405 C CA . ARG A 1 183 ? 18.493 8.486 -1.931 1.00 63.81 183 ARG A CA 1
ATOM 1406 C C . ARG A 1 183 ? 18.498 9.361 -3.185 1.00 63.81 183 ARG A C 1
ATOM 1408 O O . ARG A 1 183 ? 19.449 10.112 -3.362 1.00 63.81 183 ARG A O 1
ATOM 1415 N N . VAL A 1 184 ? 17.474 9.274 -4.035 1.00 74.31 184 VAL A N 1
ATOM 1416 C CA . VAL A 1 184 ? 17.253 10.203 -5.148 1.00 74.31 184 VAL A CA 1
ATOM 1417 C C . VAL A 1 184 ? 16.475 11.406 -4.600 1.00 74.31 184 VAL A C 1
ATOM 1419 O O . VAL A 1 184 ? 15.290 11.251 -4.298 1.00 74.31 184 VAL A O 1
ATOM 1422 N N . PRO A 1 185 ? 17.086 12.596 -4.433 1.00 79.12 185 PRO A N 1
ATOM 1423 C CA . PRO A 1 185 ? 16.406 13.754 -3.843 1.00 79.12 185 PRO A CA 1
ATOM 1424 C C . PRO A 1 185 ? 15.105 14.126 -4.565 1.00 79.12 185 PRO A C 1
ATOM 1426 O O . PRO A 1 185 ? 14.151 14.595 -3.949 1.00 79.12 185 PRO A O 1
ATOM 1429 N N . GLU A 1 186 ? 15.041 13.879 -5.872 1.00 85.50 186 GLU A N 1
ATOM 1430 C CA . GLU A 1 186 ? 13.881 14.129 -6.726 1.00 85.50 186 GLU A CA 1
ATOM 1431 C C . GLU A 1 186 ? 12.700 13.209 -6.413 1.00 85.50 186 GLU A C 1
ATOM 1433 O O . GLU A 1 186 ? 11.565 13.552 -6.737 1.00 85.50 186 GLU A O 1
ATOM 1438 N N . LEU A 1 187 ? 12.933 12.064 -5.769 1.00 83.62 187 LEU A N 1
ATOM 1439 C CA . LEU A 1 187 ? 11.870 11.153 -5.358 1.00 83.62 187 LEU A CA 1
ATOM 1440 C C . LEU A 1 187 ? 11.055 11.740 -4.197 1.00 83.62 187 LEU A C 1
ATOM 1442 O O . LEU A 1 187 ? 9.826 11.772 -4.252 1.00 83.62 187 LEU A O 1
ATOM 1446 N N . GLY A 1 188 ? 11.738 12.281 -3.183 1.00 83.00 188 GLY A N 1
ATOM 1447 C CA . GLY A 1 188 ? 11.094 12.923 -2.029 1.00 83.00 188 GLY A CA 1
ATOM 1448 C C . GLY A 1 188 ? 10.312 14.196 -2.380 1.00 83.00 188 GLY A C 1
ATOM 1449 O O . GLY A 1 188 ? 9.501 14.653 -1.583 1.00 83.00 188 GLY A O 1
ATOM 1450 N N . LYS A 1 189 ? 10.519 14.753 -3.582 1.00 87.19 189 LYS A N 1
ATOM 1451 C CA . LYS A 1 189 ? 9.782 15.921 -4.096 1.00 87.19 189 LYS A CA 1
ATOM 1452 C C . LYS A 1 189 ? 8.429 15.579 -4.717 1.00 87.19 189 LYS A C 1
ATOM 1454 O O . LYS A 1 189 ? 7.665 16.495 -4.995 1.00 87.19 189 LYS A O 1
ATOM 1459 N N . ILE A 1 190 ? 8.139 14.303 -4.970 1.00 90.50 190 ILE A N 1
ATOM 1460 C CA . ILE A 1 190 ? 6.884 13.882 -5.615 1.00 90.50 190 ILE A CA 1
ATOM 1461 C C . ILE A 1 190 ? 6.137 12.806 -4.828 1.00 90.50 190 ILE A C 1
ATOM 1463 O O . ILE A 1 190 ? 4.936 12.634 -5.022 1.00 90.50 190 ILE A O 1
ATOM 1467 N N . MET A 1 191 ? 6.827 12.095 -3.934 1.00 91.44 191 MET A N 1
ATOM 1468 C CA . MET A 1 191 ? 6.301 10.895 -3.303 1.00 91.44 191 MET A CA 1
ATOM 1469 C C . MET A 1 191 ? 6.583 10.856 -1.803 1.00 91.44 191 MET A C 1
ATOM 1471 O O . MET A 1 191 ? 7.679 11.178 -1.346 1.00 91.44 191 MET A O 1
ATOM 1475 N N . ARG A 1 192 ? 5.585 10.404 -1.043 1.00 91.81 192 ARG A N 1
ATOM 1476 C CA . ARG A 1 192 ? 5.705 10.004 0.361 1.00 91.81 192 ARG A CA 1
ATOM 1477 C C . ARG A 1 192 ? 5.627 8.490 0.478 1.00 91.81 192 ARG A C 1
ATOM 1479 O O . ARG A 1 192 ? 5.057 7.826 -0.383 1.00 91.81 192 ARG A O 1
ATOM 1486 N N . PHE A 1 193 ? 6.175 7.962 1.565 1.00 91.75 193 PHE A N 1
ATOM 1487 C CA . PHE A 1 193 ? 6.280 6.525 1.791 1.00 91.75 193 PHE A CA 1
ATOM 1488 C C . PHE A 1 193 ? 5.483 6.101 3.018 1.00 91.75 193 PHE A C 1
ATOM 1490 O O . PHE A 1 193 ? 5.398 6.859 3.986 1.00 91.75 193 PHE A O 1
ATOM 1497 N N . SER A 1 194 ? 4.910 4.898 2.963 1.00 92.50 194 SER A N 1
ATOM 1498 C CA . SER A 1 194 ? 4.331 4.254 4.146 1.00 92.50 194 SER A CA 1
ATOM 1499 C C . SER A 1 194 ? 5.408 3.832 5.146 1.00 92.50 194 SER A C 1
ATOM 1501 O O . SER A 1 194 ? 6.607 3.861 4.871 1.00 92.50 194 SER A O 1
ATOM 1503 N N . ALA A 1 195 ? 4.956 3.299 6.276 1.00 90.56 195 ALA A N 1
ATOM 1504 C CA . ALA A 1 195 ? 5.722 2.424 7.135 1.00 90.56 195 ALA A CA 1
ATOM 1505 C C . ALA A 1 195 ? 6.316 1.244 6.348 1.00 90.56 195 ALA A C 1
ATOM 1507 O O . ALA A 1 195 ? 5.801 0.803 5.313 1.00 90.56 195 ALA A O 1
ATOM 1508 N N . ILE A 1 196 ? 7.423 0.735 6.878 1.00 89.94 196 ILE A N 1
ATOM 1509 C CA . ILE A 1 196 ? 8.199 -0.357 6.299 1.00 89.94 196 ILE A CA 1
ATOM 1510 C C . ILE A 1 196 ? 7.420 -1.660 6.465 1.00 89.94 196 ILE A C 1
ATOM 1512 O O . ILE A 1 196 ? 7.140 -2.064 7.593 1.00 89.94 196 ILE A O 1
ATOM 1516 N N . PHE A 1 197 ? 7.115 -2.341 5.360 1.00 90.31 197 PHE A N 1
ATOM 1517 C CA . PHE A 1 197 ? 6.477 -3.661 5.408 1.00 90.31 197 PHE A CA 1
ATOM 1518 C C . PHE A 1 197 ? 7.489 -4.811 5.329 1.00 90.31 197 PHE A C 1
ATOM 1520 O O . PHE A 1 197 ? 7.220 -5.896 5.838 1.00 90.31 197 PHE A O 1
ATOM 1527 N N . VAL A 1 198 ? 8.664 -4.595 4.728 1.00 89.00 198 VAL A N 1
ATOM 1528 C CA . VAL A 1 198 ? 9.740 -5.596 4.652 1.00 89.00 198 VAL A CA 1
ATOM 1529 C C . VAL A 1 198 ? 11.097 -4.929 4.851 1.00 89.00 198 VAL A C 1
ATOM 1531 O O . VAL A 1 198 ? 11.392 -3.896 4.251 1.00 89.00 198 VAL A O 1
ATOM 1534 N N . HIS A 1 199 ? 11.946 -5.570 5.653 1.00 82.19 199 HIS A N 1
ATOM 1535 C CA . HIS A 1 199 ? 13.367 -5.261 5.759 1.00 82.19 199 HIS A CA 1
ATOM 1536 C C . HIS A 1 199 ? 14.192 -6.373 5.099 1.00 82.19 199 HIS A C 1
ATOM 1538 O O . HIS A 1 199 ? 14.040 -7.553 5.417 1.00 82.19 199 HIS A O 1
ATOM 1544 N N . ASN A 1 200 ? 15.076 -5.992 4.184 1.00 76.31 200 ASN A N 1
ATOM 1545 C CA . ASN A 1 200 ? 16.117 -6.842 3.629 1.00 76.31 200 ASN A CA 1
ATOM 1546 C C . ASN A 1 200 ? 17.403 -6.620 4.425 1.00 76.31 200 ASN A C 1
ATOM 1548 O O . ASN A 1 200 ? 18.034 -5.572 4.300 1.00 76.31 200 ASN A O 1
ATOM 1552 N N . THR A 1 201 ? 17.802 -7.610 5.215 1.00 71.00 201 THR A N 1
ATOM 1553 C CA . THR A 1 201 ? 19.026 -7.541 6.024 1.00 71.00 201 THR A CA 1
ATOM 1554 C C . THR A 1 201 ? 20.292 -7.675 5.184 1.00 71.00 201 THR A C 1
ATOM 1556 O O . THR A 1 201 ? 21.293 -7.056 5.521 1.00 71.00 201 THR A O 1
ATOM 1559 N N . ILE A 1 202 ? 20.262 -8.445 4.088 1.00 69.94 202 ILE A N 1
ATOM 1560 C CA . ILE A 1 202 ? 21.432 -8.677 3.224 1.00 69.94 202 ILE A CA 1
ATOM 1561 C C . ILE A 1 202 ? 21.824 -7.374 2.529 1.00 69.94 202 ILE A C 1
ATOM 1563 O O . ILE A 1 202 ? 22.990 -6.988 2.510 1.00 69.94 202 ILE A O 1
ATOM 1567 N N . SER A 1 203 ? 20.838 -6.663 1.982 1.00 70.75 203 SER A N 1
ATOM 1568 C CA . SER A 1 203 ? 21.064 -5.394 1.286 1.00 70.75 203 SER A CA 1
ATOM 1569 C C . SER A 1 203 ? 20.827 -4.159 2.161 1.00 70.75 203 SER A C 1
ATOM 1571 O O . SER A 1 203 ? 20.824 -3.044 1.631 1.00 70.75 203 SER A O 1
ATOM 1573 N N . ALA A 1 204 ? 20.569 -4.343 3.462 1.00 74.56 204 ALA A N 1
ATOM 1574 C CA . ALA A 1 204 ? 20.166 -3.298 4.409 1.00 74.56 204 ALA A CA 1
ATOM 1575 C C . ALA A 1 204 ? 19.095 -2.343 3.832 1.00 74.56 204 ALA A C 1
ATOM 1577 O O . ALA A 1 204 ? 19.208 -1.119 3.913 1.00 74.56 204 ALA A O 1
ATOM 1578 N N . THR A 1 205 ? 18.077 -2.894 3.162 1.00 78.62 205 THR A N 1
ATOM 1579 C CA . THR A 1 205 ? 17.067 -2.126 2.417 1.00 78.62 205 THR A CA 1
ATOM 1580 C C . THR A 1 205 ? 15.690 -2.275 3.051 1.00 78.62 205 THR A C 1
ATOM 1582 O O . THR A 1 205 ? 15.243 -3.385 3.305 1.00 78.62 205 THR A O 1
ATOM 1585 N N . ASN A 1 206 ? 14.994 -1.161 3.267 1.00 84.94 206 ASN A N 1
ATOM 1586 C CA . ASN A 1 206 ? 13.599 -1.152 3.712 1.00 84.94 206 ASN A CA 1
ATOM 1587 C C . ASN A 1 206 ? 12.671 -0.936 2.521 1.00 84.94 206 ASN A C 1
ATOM 1589 O O . ASN A 1 206 ? 12.933 -0.015 1.750 1.00 84.94 206 ASN A O 1
ATOM 1593 N N . PHE A 1 207 ? 11.611 -1.735 2.406 1.00 89.56 207 PHE A N 1
ATOM 1594 C CA . PHE A 1 207 ? 10.594 -1.615 1.363 1.00 89.56 207 PHE A CA 1
ATOM 1595 C C . PHE A 1 207 ? 9.291 -1.032 1.910 1.00 89.56 207 PHE A C 1
ATOM 1597 O O . PHE A 1 207 ? 8.826 -1.415 2.990 1.00 89.56 207 PHE A O 1
ATOM 1604 N N . MET A 1 208 ? 8.732 -0.088 1.154 1.00 92.19 208 MET A N 1
ATOM 1605 C CA . MET A 1 208 ? 7.560 0.720 1.506 1.00 92.19 208 MET A CA 1
ATOM 1606 C C . MET A 1 208 ? 6.679 0.946 0.271 1.00 92.19 208 MET A C 1
ATOM 1608 O O . MET A 1 208 ? 7.148 0.817 -0.861 1.00 92.19 208 MET A O 1
ATOM 1612 N N . PHE A 1 209 ? 5.413 1.306 0.489 1.00 94.62 209 PHE A N 1
ATOM 1613 C CA . PHE A 1 209 ? 4.519 1.782 -0.567 1.00 94.62 209 PHE A CA 1
ATOM 1614 C C . PHE A 1 209 ? 4.760 3.266 -0.837 1.00 94.62 209 PHE A C 1
ATOM 1616 O O . PHE A 1 209 ? 5.176 3.993 0.066 1.00 94.62 209 PHE A O 1
ATOM 1623 N N . GLY A 1 210 ? 4.476 3.714 -2.059 1.00 94.31 210 GLY A N 1
ATOM 1624 C CA . GLY A 1 210 ? 4.586 5.115 -2.461 1.00 94.31 210 GLY A CA 1
ATOM 1625 C C . GLY A 1 210 ? 3.224 5.791 -2.606 1.00 94.31 210 GLY A C 1
ATOM 1626 O O . GLY A 1 210 ? 2.261 5.162 -3.032 1.00 94.31 210 GLY A O 1
ATOM 1627 N N . PHE A 1 211 ? 3.142 7.080 -2.296 1.00 95.62 211 PHE A N 1
ATOM 1628 C CA . PHE A 1 211 ? 1.918 7.884 -2.380 1.00 95.62 211 PHE A CA 1
ATOM 1629 C C . PHE A 1 211 ? 2.235 9.287 -2.904 1.00 95.62 211 PHE A C 1
ATOM 1631 O O . PHE A 1 211 ? 3.328 9.785 -2.626 1.00 95.62 211 PHE A O 1
ATOM 1638 N N . PRO A 1 212 ? 1.301 9.970 -3.588 1.00 95.56 212 PRO A N 1
ATOM 1639 C CA . PRO A 1 212 ? 1.450 11.396 -3.877 1.00 95.56 212 PRO A CA 1
ATOM 1640 C C . PRO A 1 212 ? 1.680 12.223 -2.605 1.00 95.56 212 PRO A C 1
ATOM 1642 O O . PRO A 1 212 ? 1.177 11.874 -1.535 1.00 95.56 212 PRO A O 1
ATOM 1645 N N . LEU A 1 213 ? 2.396 13.349 -2.710 1.00 92.88 213 LEU A N 1
ATOM 1646 C CA . LEU A 1 213 ? 2.727 14.192 -1.547 1.00 92.88 213 LEU A CA 1
ATOM 1647 C C . LEU A 1 213 ? 1.504 14.626 -0.724 1.00 92.88 213 LEU A C 1
ATOM 1649 O O . LEU A 1 213 ? 1.561 14.641 0.508 1.00 92.88 213 LEU A O 1
ATOM 1653 N N . ALA A 1 214 ? 0.408 14.956 -1.406 1.00 91.31 214 ALA A N 1
ATOM 1654 C CA . ALA A 1 214 ? -0.840 15.410 -0.795 1.00 91.31 214 ALA A CA 1
ATOM 1655 C C . ALA A 1 214 ? -1.722 14.263 -0.262 1.00 91.31 214 ALA A C 1
ATOM 1657 O O . ALA A 1 214 ? -2.825 14.513 0.218 1.00 91.31 214 ALA A O 1
ATOM 1658 N N . SER A 1 215 ? -1.277 13.006 -0.365 1.00 93.31 215 SER A N 1
ATOM 1659 C CA . SER A 1 215 ? -2.089 11.858 0.030 1.00 93.31 215 SER A CA 1
ATOM 1660 C C . SER A 1 215 ? -2.266 11.781 1.546 1.00 93.31 215 SER A C 1
ATOM 1662 O O . SER A 1 215 ? -1.311 11.604 2.305 1.00 93.31 215 SER A O 1
ATOM 1664 N N . GLU A 1 216 ? -3.524 11.821 1.979 1.00 91.06 216 GLU A N 1
ATOM 1665 C CA . GLU A 1 216 ? -3.928 11.532 3.355 1.00 91.06 216 GLU A CA 1
ATOM 1666 C C . GLU A 1 216 ? -4.161 10.030 3.587 1.00 91.06 216 GLU A C 1
ATOM 1668 O O . GLU A 1 216 ? -4.506 9.635 4.691 1.00 91.06 216 GLU A O 1
ATOM 1673 N N . ILE A 1 217 ? -3.965 9.160 2.590 1.00 92.44 217 ILE A N 1
ATOM 1674 C CA . ILE A 1 217 ? -4.223 7.709 2.703 1.00 92.44 217 ILE A CA 1
ATOM 1675 C C . ILE A 1 217 ? -3.133 7.002 3.525 1.00 92.44 217 ILE A C 1
ATOM 1677 O O . ILE A 1 217 ? -3.382 5.949 4.114 1.00 92.44 217 ILE A O 1
ATOM 1681 N N . ILE A 1 218 ? -1.937 7.593 3.604 1.00 92.38 218 ILE A N 1
ATOM 1682 C CA . ILE A 1 218 ? -0.719 6.987 4.167 1.00 92.38 218 ILE A CA 1
ATOM 1683 C C . ILE A 1 218 ? -0.944 6.439 5.581 1.00 92.38 218 ILE A C 1
ATOM 1685 O O . ILE A 1 218 ? -0.553 5.310 5.865 1.00 92.38 218 ILE A O 1
ATOM 1689 N N . TRP A 1 219 ? -1.649 7.175 6.451 1.00 90.94 219 TRP A N 1
ATOM 1690 C CA . TRP A 1 219 ? -1.875 6.735 7.836 1.00 90.94 219 TRP A CA 1
ATOM 1691 C C . TRP A 1 219 ? -2.644 5.406 7.919 1.00 90.94 219 TRP A C 1
ATOM 1693 O O . TRP A 1 219 ? -2.434 4.641 8.859 1.00 90.94 219 TRP A O 1
ATOM 1703 N N . GLN A 1 220 ? -3.502 5.106 6.935 1.00 92.94 220 GLN A N 1
ATOM 1704 C CA . GLN A 1 220 ? -4.232 3.838 6.858 1.00 92.94 220 GLN A CA 1
ATOM 1705 C C . GLN A 1 220 ? -3.272 2.681 6.586 1.00 92.94 220 GLN A C 1
ATOM 1707 O O . GLN A 1 220 ? -3.397 1.614 7.183 1.00 92.94 220 GLN A O 1
ATOM 1712 N N . PHE A 1 221 ? -2.288 2.902 5.713 1.00 94.12 221 PHE A N 1
ATOM 1713 C CA . PHE A 1 221 ? -1.270 1.909 5.385 1.00 94.12 221 PHE A CA 1
ATOM 1714 C C . PHE A 1 221 ? -0.279 1.732 6.524 1.00 94.12 221 PHE A C 1
ATOM 1716 O O . PHE A 1 221 ? 0.096 0.600 6.812 1.00 94.12 221 PHE A O 1
ATOM 1723 N N . ASP A 1 222 ? 0.090 2.806 7.216 1.00 92.50 222 ASP A N 1
ATOM 1724 C CA . ASP A 1 222 ? 0.965 2.734 8.387 1.00 92.50 222 ASP A CA 1
ATOM 1725 C C . ASP A 1 222 ? 0.310 1.925 9.510 1.00 92.50 222 ASP A C 1
ATOM 1727 O O . ASP A 1 222 ? 0.912 0.988 10.044 1.00 92.50 222 ASP A O 1
ATOM 1731 N N . LEU A 1 223 ? -0.960 2.228 9.810 1.00 91.06 223 LEU A N 1
ATOM 1732 C CA . LEU A 1 223 ? -1.761 1.490 10.784 1.00 91.06 223 LEU A CA 1
ATOM 1733 C C . LEU A 1 223 ? -1.836 0.004 10.424 1.00 91.06 223 LEU A C 1
ATOM 1735 O O . LEU A 1 223 ? -1.584 -0.861 11.267 1.00 91.06 223 LEU A O 1
ATOM 1739 N N . MET A 1 224 ? -2.183 -0.297 9.172 1.00 93.75 224 MET A N 1
ATOM 1740 C CA . MET A 1 224 ? -2.353 -1.676 8.733 1.00 93.75 224 MET A CA 1
ATOM 1741 C C . MET A 1 224 ? -1.032 -2.432 8.669 1.00 93.75 224 MET A C 1
ATOM 1743 O O . MET A 1 224 ? -0.981 -3.584 9.088 1.00 93.75 224 MET A O 1
ATOM 1747 N N . THR A 1 225 ? 0.054 -1.791 8.249 1.00 92.25 225 THR A N 1
ATOM 1748 C CA . THR A 1 225 ? 1.394 -2.391 8.266 1.00 92.25 225 THR A CA 1
ATOM 1749 C C . THR A 1 225 ? 1.789 -2.768 9.689 1.00 92.25 225 THR A C 1
ATOM 1751 O O . THR A 1 225 ? 2.187 -3.907 9.931 1.00 92.25 225 THR A O 1
ATOM 1754 N N . TYR A 1 226 ? 1.590 -1.867 10.657 1.00 90.31 226 TYR A N 1
ATOM 1755 C CA . TYR A 1 226 ? 1.847 -2.153 12.069 1.00 90.31 226 TYR A CA 1
ATOM 1756 C C . TYR A 1 226 ? 0.993 -3.320 12.592 1.00 90.31 226 TYR A C 1
ATOM 1758 O O . TYR A 1 226 ? 1.510 -4.245 13.226 1.00 90.31 226 TYR A O 1
ATOM 1766 N N . LYS A 1 227 ? -0.313 -3.315 12.296 1.00 91.31 227 LYS A N 1
ATOM 1767 C CA . LYS A 1 227 ? -1.238 -4.384 12.698 1.00 91.31 227 LYS A CA 1
ATOM 1768 C C . LYS A 1 227 ? -0.817 -5.740 12.124 1.00 91.31 227 LYS A C 1
ATOM 1770 O O . LYS A 1 227 ? -0.731 -6.717 12.867 1.00 91.31 227 LYS A O 1
ATOM 1775 N N . LEU A 1 228 ? -0.522 -5.795 10.827 1.00 94.19 228 LEU A N 1
ATOM 1776 C CA . LEU A 1 228 ? -0.144 -7.021 10.123 1.00 94.19 228 LEU A CA 1
ATOM 1777 C C . LEU A 1 228 ? 1.234 -7.535 10.555 1.00 94.19 228 LEU A C 1
ATOM 1779 O O . LEU A 1 228 ? 1.420 -8.749 10.653 1.00 94.19 228 LEU A O 1
ATOM 1783 N N . ALA A 1 229 ? 2.172 -6.639 10.875 1.00 89.31 229 ALA A N 1
ATOM 1784 C CA . ALA A 1 229 ? 3.453 -7.002 11.474 1.00 89.31 229 ALA A CA 1
ATOM 1785 C C . ALA A 1 229 ? 3.255 -7.656 12.849 1.00 89.31 229 ALA A C 1
ATOM 1787 O O . ALA A 1 229 ? 3.759 -8.751 13.091 1.00 89.31 229 ALA A O 1
ATOM 1788 N N . LYS A 1 230 ? 2.445 -7.047 13.727 1.00 90.31 230 LYS A N 1
ATOM 1789 C CA . LYS A 1 230 ? 2.134 -7.597 15.059 1.00 90.31 230 LYS A CA 1
ATOM 1790 C C . LYS A 1 230 ? 1.454 -8.970 14.986 1.00 90.31 230 LYS A C 1
ATOM 1792 O O . LYS A 1 230 ? 1.675 -9.815 15.846 1.00 90.31 230 LYS A O 1
ATOM 1797 N N . GLN A 1 231 ? 0.646 -9.198 13.953 1.00 92.19 231 GLN A N 1
ATOM 1798 C CA . GLN A 1 231 ? -0.016 -10.479 13.684 1.00 92.19 231 GLN A CA 1
ATOM 1799 C C . GLN A 1 231 ? 0.884 -11.500 12.969 1.00 92.19 231 GLN A C 1
ATOM 1801 O O . GLN A 1 231 ? 0.428 -12.604 12.678 1.00 92.19 231 GLN A O 1
ATOM 1806 N N . ARG A 1 232 ? 2.140 -11.146 12.659 1.00 90.56 232 ARG A N 1
ATOM 1807 C CA . ARG A 1 232 ? 3.080 -11.953 11.860 1.00 90.56 232 ARG A CA 1
ATOM 1808 C C . ARG A 1 232 ? 2.549 -12.313 10.465 1.00 90.56 232 ARG A C 1
ATOM 1810 O O . ARG A 1 232 ? 3.046 -13.232 9.823 1.00 90.56 232 ARG A O 1
ATOM 1817 N N . TYR A 1 233 ? 1.563 -11.573 9.958 1.00 93.12 233 TYR A N 1
ATOM 1818 C CA . TYR A 1 233 ? 0.982 -11.815 8.637 1.00 93.12 233 TYR A CA 1
ATOM 1819 C C . TYR A 1 233 ? 1.959 -11.441 7.515 1.00 93.12 233 TYR A C 1
ATOM 1821 O O . TYR A 1 233 ? 2.041 -12.134 6.505 1.00 93.12 233 TYR A O 1
ATOM 1829 N N . LEU A 1 234 ? 2.761 -10.386 7.714 1.00 91.12 234 LEU A N 1
ATOM 1830 C CA . LEU A 1 234 ? 3.821 -10.013 6.766 1.00 91.12 234 LEU A CA 1
ATOM 1831 C C . LEU A 1 234 ? 4.858 -11.138 6.605 1.00 91.12 234 LEU A C 1
ATOM 1833 O O . LEU A 1 234 ? 5.302 -11.403 5.492 1.00 91.12 234 LEU A O 1
ATOM 1837 N N . GLU A 1 235 ? 5.185 -11.852 7.689 1.00 89.25 235 GLU A N 1
ATOM 1838 C CA . GLU A 1 235 ? 6.075 -13.022 7.648 1.00 89.25 235 GLU A CA 1
ATOM 1839 C C . GLU A 1 235 ? 5.452 -14.179 6.857 1.00 89.25 235 GLU A C 1
ATOM 1841 O O . GLU A 1 235 ? 6.126 -14.788 6.030 1.00 89.25 235 GLU A O 1
ATOM 1846 N N . GLN A 1 236 ? 4.158 -14.445 7.056 1.00 92.00 236 GLN A N 1
ATOM 1847 C CA . GLN A 1 236 ? 3.434 -15.482 6.312 1.00 92.00 236 GLN A CA 1
ATOM 1848 C C . GLN A 1 236 ? 3.392 -15.178 4.809 1.00 92.00 236 GLN A C 1
ATOM 1850 O O . GLN A 1 236 ? 3.579 -16.078 3.992 1.00 92.00 236 GLN A O 1
ATOM 1855 N N . LEU A 1 237 ? 3.190 -13.911 4.424 1.00 92.00 237 LEU A N 1
ATOM 1856 C CA . LEU A 1 237 ? 3.251 -13.501 3.019 1.00 92.00 237 LEU A CA 1
ATOM 1857 C C . LEU A 1 237 ? 4.659 -13.652 2.434 1.00 92.00 237 LEU A C 1
ATOM 1859 O O . LEU A 1 237 ? 4.798 -14.100 1.295 1.00 92.00 237 LEU A O 1
ATOM 1863 N N . LEU A 1 238 ? 5.700 -13.304 3.196 1.00 89.88 238 LEU A N 1
ATOM 1864 C CA . LEU A 1 238 ? 7.086 -13.504 2.771 1.00 89.88 238 LEU A CA 1
ATOM 1865 C C . LEU A 1 238 ? 7.382 -14.986 2.529 1.00 89.88 238 LEU A C 1
ATOM 1867 O O . LEU A 1 238 ? 7.922 -15.342 1.484 1.00 89.88 238 LEU A O 1
ATOM 1871 N N . GLU A 1 239 ? 6.990 -15.855 3.459 1.00 88.44 239 GLU A N 1
ATOM 1872 C CA . GLU A 1 239 ? 7.156 -17.301 3.322 1.00 88.44 239 GLU A CA 1
ATOM 1873 C C . GLU A 1 239 ? 6.384 -17.841 2.112 1.00 88.44 239 GLU A C 1
ATOM 1875 O O . GLU A 1 239 ? 6.952 -18.553 1.280 1.00 88.44 239 GLU A O 1
ATOM 1880 N N . LYS A 1 240 ? 5.120 -17.432 1.947 1.00 89.75 240 LYS A N 1
ATOM 1881 C CA . LYS A 1 240 ? 4.288 -17.810 0.800 1.00 89.75 240 LYS A CA 1
ATOM 1882 C C . LYS A 1 240 ? 4.964 -17.485 -0.531 1.00 89.75 240 LYS A C 1
ATOM 1884 O O . LYS A 1 240 ? 5.019 -18.352 -1.395 1.00 89.75 240 LYS A O 1
ATOM 1889 N N . TRP A 1 241 ? 5.456 -16.262 -0.715 1.00 89.69 241 TRP A N 1
ATOM 1890 C CA . TRP A 1 241 ? 5.899 -15.790 -2.032 1.00 89.69 241 TRP A CA 1
ATOM 1891 C C . TRP A 1 241 ? 7.384 -16.022 -2.318 1.00 89.69 241 TRP A C 1
ATOM 1893 O O . TRP A 1 241 ? 7.740 -16.324 -3.457 1.00 89.69 241 TRP A O 1
ATOM 1903 N N . PHE A 1 242 ? 8.248 -15.922 -1.307 1.00 85.19 242 PHE A N 1
ATOM 1904 C CA . PHE A 1 242 ? 9.701 -15.986 -1.491 1.00 85.19 242 PHE A CA 1
ATOM 1905 C C . PHE A 1 242 ? 10.330 -17.320 -1.084 1.00 85.19 242 PHE A C 1
ATOM 1907 O O . PHE A 1 242 ? 11.433 -17.612 -1.539 1.00 85.19 242 PHE A O 1
ATOM 1914 N N . VAL A 1 243 ? 9.654 -18.133 -0.263 1.00 83.62 243 VAL A N 1
ATOM 1915 C CA . VAL A 1 243 ? 10.147 -19.464 0.138 1.00 83.62 243 VAL A CA 1
ATOM 1916 C C . VAL A 1 243 ? 9.377 -20.560 -0.600 1.00 83.62 243 VAL A C 1
ATOM 1918 O O . VAL A 1 243 ? 9.975 -21.359 -1.316 1.00 83.62 243 VAL A O 1
ATOM 1921 N N . ASN A 1 244 ? 8.047 -20.554 -0.493 1.00 82.12 244 ASN A N 1
ATOM 1922 C CA . ASN A 1 244 ? 7.194 -21.627 -1.017 1.00 82.12 244 ASN A CA 1
ATOM 1923 C C . ASN A 1 244 ? 6.713 -21.383 -2.459 1.00 82.12 244 ASN A C 1
ATOM 1925 O O . ASN A 1 244 ? 6.418 -22.328 -3.184 1.00 82.12 244 ASN A O 1
ATOM 1929 N N . GLY A 1 245 ? 6.634 -20.125 -2.898 1.00 69.00 245 GLY A N 1
ATOM 1930 C CA . GLY A 1 245 ? 6.014 -19.721 -4.167 1.00 69.00 245 GLY A CA 1
ATOM 1931 C C . GLY A 1 245 ? 6.867 -19.930 -5.420 1.00 69.00 245 GLY A C 1
ATOM 1932 O O . GLY A 1 245 ? 6.546 -19.384 -6.471 1.00 69.00 245 GLY A O 1
ATOM 1933 N N . THR A 1 246 ? 7.966 -20.680 -5.336 1.00 58.62 246 THR A N 1
ATOM 1934 C CA . THR A 1 246 ? 9.020 -20.754 -6.365 1.00 58.62 246 THR A CA 1
ATOM 1935 C C . THR A 1 246 ? 8.570 -21.289 -7.728 1.00 58.62 246 THR A C 1
ATOM 1937 O O . THR A 1 246 ? 9.258 -21.043 -8.715 1.00 58.62 246 THR A O 1
ATOM 1940 N N . SER A 1 247 ? 7.415 -21.955 -7.834 1.00 58.38 247 SER A N 1
ATOM 1941 C CA . SER A 1 247 ? 6.893 -22.459 -9.113 1.00 58.38 247 SER A CA 1
ATOM 1942 C C . SER A 1 247 ? 6.170 -21.406 -9.964 1.00 58.38 247 SER A C 1
ATOM 1944 O O . SER A 1 247 ? 6.050 -21.593 -11.173 1.00 58.38 247 SER A O 1
ATOM 1946 N N . SER A 1 248 ? 5.703 -20.297 -9.377 1.00 59.69 248 SER A N 1
ATOM 1947 C CA . SER A 1 248 ? 4.871 -19.299 -10.072 1.00 59.69 248 SER A CA 1
ATOM 1948 C C . SER A 1 248 ? 5.618 -18.037 -10.515 1.00 59.69 248 SER A C 1
ATOM 1950 O O . SER A 1 248 ? 4.998 -17.131 -11.071 1.00 59.69 248 SER A O 1
ATOM 1952 N N . TRP A 1 249 ? 6.930 -17.926 -10.273 1.00 74.38 249 TRP A N 1
ATOM 1953 C CA . TRP A 1 249 ? 7.685 -16.717 -10.604 1.00 74.38 249 TRP A CA 1
ATOM 1954 C C . TRP A 1 249 ? 9.054 -16.991 -11.238 1.00 74.38 249 TRP A C 1
ATOM 1956 O O . TRP A 1 249 ? 9.666 -18.030 -11.029 1.00 74.38 249 TRP A O 1
ATOM 1966 N N . SER A 1 250 ? 9.539 -16.044 -12.048 1.00 72.06 250 SER A N 1
ATOM 1967 C CA . SER A 1 250 ? 10.803 -16.157 -12.777 1.00 72.06 250 SER A CA 1
ATOM 1968 C C . SER A 1 250 ? 11.826 -15.172 -12.227 1.00 72.06 250 SER A C 1
ATOM 1970 O O . SER A 1 250 ? 11.571 -13.969 -12.225 1.00 72.06 250 SER A O 1
ATOM 1972 N N . LYS A 1 251 ? 13.022 -15.657 -11.858 1.00 75.94 251 LYS A N 1
ATOM 1973 C CA . LYS A 1 251 ? 14.160 -14.801 -11.464 1.00 75.94 251 LYS A CA 1
ATOM 1974 C C . LYS A 1 251 ? 14.520 -13.758 -12.526 1.00 75.94 251 LYS A C 1
ATOM 1976 O O . LYS A 1 251 ? 14.981 -12.682 -12.182 1.00 75.94 251 LYS A O 1
ATOM 1981 N N . LYS A 1 252 ? 14.274 -14.040 -13.814 1.00 81.25 252 LYS A N 1
ATOM 1982 C CA . LYS A 1 252 ? 14.530 -13.081 -14.907 1.00 81.25 252 LYS A CA 1
ATOM 1983 C C . LYS A 1 252 ? 13.592 -11.869 -14.874 1.00 81.25 252 LYS A C 1
ATOM 1985 O O . LYS A 1 252 ? 13.936 -10.839 -15.437 1.00 81.25 252 LYS A O 1
ATOM 1990 N N . LYS A 1 253 ? 12.417 -12.008 -14.250 1.00 83.88 253 LYS A N 1
ATOM 1991 C CA . LYS A 1 253 ? 11.412 -10.948 -14.087 1.00 83.88 253 LYS A CA 1
ATOM 1992 C C . LYS A 1 253 ? 11.502 -10.255 -12.716 1.00 83.88 253 LYS A C 1
ATOM 1994 O O . LYS A 1 253 ? 10.661 -9.418 -12.407 1.00 83.88 253 LYS A O 1
ATOM 1999 N N . GLN A 1 254 ? 12.477 -10.617 -11.878 1.00 85.94 254 GLN A N 1
ATOM 2000 C CA . GLN A 1 254 ? 12.734 -9.934 -10.611 1.00 85.94 254 GLN A CA 1
ATOM 2001 C C . GLN A 1 254 ? 13.567 -8.684 -10.890 1.00 85.94 254 GLN A C 1
ATOM 2003 O O . GLN A 1 254 ? 14.751 -8.773 -11.214 1.00 85.94 254 GLN A O 1
ATOM 2008 N N . LEU A 1 255 ? 12.937 -7.520 -10.774 1.00 85.12 255 LEU A N 1
ATOM 2009 C CA . LEU A 1 255 ? 13.592 -6.224 -10.930 1.00 85.12 255 LEU A CA 1
ATOM 2010 C C . LEU A 1 255 ? 14.181 -5.753 -9.602 1.00 85.12 255 LEU A C 1
ATOM 2012 O O . LEU A 1 255 ? 15.253 -5.147 -9.591 1.00 85.12 255 LEU A O 1
ATOM 2016 N N . THR A 1 256 ? 13.512 -6.068 -8.489 1.00 82.50 256 THR A N 1
ATOM 2017 C CA . THR A 1 256 ? 13.960 -5.702 -7.143 1.00 82.50 256 THR A CA 1
ATOM 2018 C C . THR A 1 256 ? 14.528 -6.915 -6.410 1.00 82.50 256 THR A C 1
ATOM 2020 O O . THR A 1 256 ? 13.768 -7.797 -5.980 1.00 82.50 256 THR A O 1
ATOM 2023 N N . PRO A 1 257 ? 15.859 -6.967 -6.203 1.00 77.88 257 PRO A N 1
ATOM 2024 C CA . PRO A 1 257 ? 16.492 -8.068 -5.499 1.00 77.88 257 PRO A CA 1
ATOM 2025 C C . PRO A 1 257 ? 16.026 -8.144 -4.046 1.00 77.88 257 PRO A C 1
ATOM 2027 O O . PRO A 1 257 ? 16.184 -7.207 -3.257 1.00 77.88 257 PRO A O 1
ATOM 2030 N N . TYR A 1 258 ? 15.490 -9.301 -3.684 1.00 79.62 258 TYR A N 1
ATOM 2031 C CA . TYR A 1 258 ? 15.245 -9.689 -2.306 1.00 79.62 258 TYR A CA 1
ATOM 2032 C C . TYR A 1 258 ? 15.418 -11.188 -2.173 1.00 79.62 258 TYR A C 1
ATOM 2034 O O . TYR A 1 258 ? 14.824 -11.962 -2.924 1.00 79.62 258 TYR A O 1
ATOM 2042 N N . GLU A 1 259 ? 16.224 -11.567 -1.192 1.00 73.56 259 GLU A N 1
ATOM 2043 C CA . GLU A 1 259 ? 16.417 -12.946 -0.787 1.00 73.56 259 GLU A CA 1
ATOM 2044 C C . GLU A 1 259 ? 16.031 -13.035 0.692 1.00 73.56 259 GLU A C 1
ATOM 2046 O O . GLU A 1 259 ? 16.585 -12.296 1.513 1.00 73.56 259 GLU A O 1
ATOM 2051 N N . PRO A 1 260 ? 15.046 -13.873 1.057 1.00 71.88 260 PRO A N 1
ATOM 2052 C CA . PRO A 1 260 ? 14.702 -14.067 2.454 1.00 71.88 260 PRO A CA 1
ATOM 2053 C C . PRO A 1 260 ? 15.867 -14.754 3.175 1.00 71.88 260 PRO A C 1
ATOM 2055 O O . PRO A 1 260 ? 16.490 -15.669 2.644 1.00 71.88 260 PRO A O 1
ATOM 2058 N N . ASN A 1 261 ? 16.098 -14.399 4.441 1.00 62.84 261 ASN A N 1
ATOM 2059 C CA . ASN A 1 261 ? 17.155 -14.992 5.280 1.00 62.84 261 ASN A CA 1
ATOM 2060 C C . ASN A 1 261 ? 16.986 -16.497 5.576 1.00 62.84 261 ASN A C 1
ATOM 2062 O O . ASN A 1 261 ? 17.740 -17.057 6.367 1.00 62.84 261 ASN A O 1
ATOM 2066 N N . ARG A 1 262 ? 15.987 -17.165 4.990 1.00 54.22 262 ARG A N 1
ATOM 2067 C CA . ARG A 1 262 ? 15.771 -18.605 5.120 1.00 54.22 262 ARG A CA 1
ATOM 2068 C C . ARG A 1 262 ? 16.003 -19.291 3.782 1.00 54.22 262 ARG A C 1
ATOM 2070 O O . ARG A 1 262 ? 15.076 -19.490 3.007 1.00 54.22 262 ARG A O 1
ATOM 2077 N N . VAL A 1 263 ? 17.237 -19.734 3.580 1.00 45.56 263 VAL A N 1
ATOM 2078 C CA . VAL A 1 263 ? 17.528 -20.917 2.768 1.00 45.56 263 VAL A CA 1
ATOM 2079 C C . VAL A 1 263 ? 17.864 -22.038 3.752 1.00 45.56 263 VAL A C 1
ATOM 2081 O O . VAL A 1 263 ? 18.962 -22.038 4.292 1.00 45.56 263 VAL A O 1
ATOM 2084 N N . CYS A 1 264 ? 16.882 -22.893 4.071 1.00 38.94 264 CYS A N 1
ATOM 2085 C CA . CYS A 1 264 ? 16.956 -24.263 4.637 1.00 38.94 264 CYS A CA 1
ATOM 2086 C C . CYS A 1 264 ? 15.535 -24.634 5.134 1.00 38.94 264 CYS A C 1
ATOM 2088 O O . CYS A 1 264 ? 14.954 -23.875 5.903 1.00 38.94 264 CYS A O 1
ATOM 2090 N N . ARG A 1 265 ? 14.905 -25.757 4.767 1.00 32.44 265 ARG A N 1
ATOM 2091 C CA . ARG A 1 265 ? 15.447 -27.111 4.596 1.00 32.44 265 ARG A CA 1
ATOM 2092 C C . ARG A 1 265 ? 14.849 -27.831 3.382 1.00 32.44 265 ARG A C 1
ATOM 2094 O O . ARG A 1 265 ? 13.637 -27.833 3.191 1.00 32.44 265 ARG A O 1
ATOM 2101 N N . THR A 1 266 ? 15.720 -28.505 2.640 1.00 30.67 266 THR A N 1
ATOM 2102 C CA . THR A 1 266 ? 15.422 -29.789 1.999 1.00 30.67 266 THR A CA 1
ATOM 2103 C C . THR A 1 266 ? 14.723 -30.709 3.003 1.00 30.67 266 THR A C 1
ATOM 2105 O O . THR A 1 266 ? 15.232 -30.899 4.110 1.00 30.67 266 THR A O 1
ATOM 2108 N N . MET A 1 267 ? 13.552 -31.234 2.632 1.00 32.81 267 MET A N 1
ATOM 2109 C CA . MET A 1 267 ? 13.099 -32.512 3.190 1.00 32.81 267 MET A CA 1
ATOM 2110 C C . MET A 1 267 ? 14.040 -33.618 2.724 1.00 32.81 267 MET A C 1
ATOM 2112 O O . MET A 1 267 ? 14.506 -33.522 1.564 1.00 32.81 267 MET A O 1
#

Radius of gyration: 20.7 Å; chains: 1; bounding box: 49×55×55 Å

InterPro domains:
  IPR006149 EB domain [PF01683] (36-66)
  IPR019594 Ionotropic glutamate receptor, L-glutamate and glycine-binding domain [PF10613] (84-203)

Secondary structure (DSSP, 8-state):
--------STTSSS--S--------------SS-BPTTSB--TTSPBSSTTEEEETTEEEEPTTEEEEEETTEEEEEEPPPP-EEEEE-BTTTBEE-GGGGS-TT---BTTT-SSEESHHHHHHHHHHHHH---TT-EEEEES-S--EETTSSS-EE-SHHHHHHHTT--SEEEEEEEHHHHT-HHHHTTEEE---SEEETTTTEEEEEEEETT-S-HHHHHHHHHHHHHTTHHHHHHIIIIII-TTS--GGG--S----S------

Sequence (267 aa):
MEHFITFSTVFLLIFGLQYEAAGSPNKATVTNGGIDYNERCTLKDKCKYTNTSCIDGICQCQPGHAIRLRGKQFLCAEIIQIHNIVTIEDHPWVIKNETCLKSSSVDKSCRNSSCNSGFLVDLIRKIDQDMRNMNNCTITEVSSIGSLDSSTNPPTWKTGIMAIVANNQTDLAMAPFGVKHLRVPELGKIMRFSAIFVHNTISATNFMFGFPLASEIIWQFDLMTYKLAKQRYLEQLLEKWFVNGTSSWSKKKQLTPYEPNRVCRTM